Protein AF-0000000076550716 (afdb_homodimer)

Radius of gyration: 18.36 Å; Cα contacts (8 Å, |Δi|>4): 541; chains: 2; bounding box: 36×52×40 Å

Structure (mmCIF, N/CA/C/O backbone):
data_AF-0000000076550716-model_v1
#
loop_
_entity.id
_entity.type
_entity.pdbx_description
1 polymer 'YCII-related domain-containing protein'
#
loop_
_atom_site.group_PDB
_atom_site.id
_atom_site.type_symbol
_atom_site.label_atom_id
_atom_site.label_alt_id
_atom_site.label_comp_id
_atom_site.label_asym_id
_atom_site.label_entity_id
_atom_site.label_seq_id
_atom_site.pdbx_PDB_ins_code
_atom_site.Cartn_x
_atom_site.Cartn_y
_atom_site.Cartn_z
_atom_site.occupancy
_atom_site.B_iso_or_equiv
_atom_site.auth_seq_id
_atom_site.auth_comp_id
_atom_site.auth_asym_id
_atom_site.auth_atom_id
_atom_site.pdbx_PDB_model_num
ATOM 1 N N . MET A 1 1 ? 15.883 4.887 -6.504 1 94.5 1 MET A N 1
ATOM 2 C CA . MET A 1 1 ? 15.289 3.768 -5.773 1 94.5 1 MET A CA 1
ATOM 3 C C . MET A 1 1 ? 13.875 4.094 -5.328 1 94.5 1 MET A C 1
ATOM 5 O O . MET A 1 1 ? 1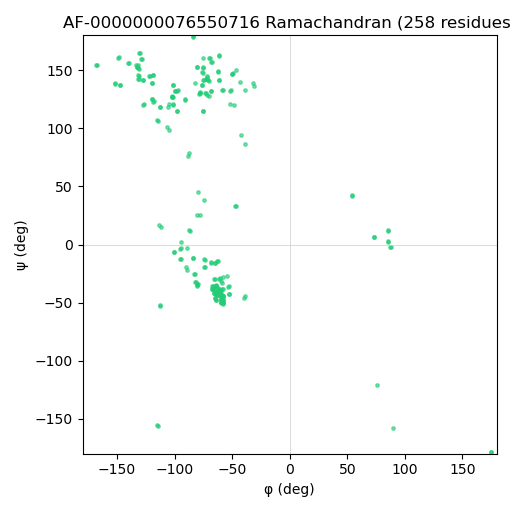3.602 5.207 -4.867 1 94.5 1 MET A O 1
ATOM 9 N N . LYS A 1 2 ? 13.016 3.152 -5.402 1 96.44 2 LYS A N 1
ATOM 10 C CA . LYS A 1 2 ? 11.617 3.391 -5.07 1 96.44 2 LYS A CA 1
ATOM 11 C C . LYS A 1 2 ? 11.297 2.92 -3.652 1 96.44 2 LYS A C 1
ATOM 13 O O . LYS A 1 2 ? 11.742 1.85 -3.234 1 96.44 2 LYS A O 1
ATOM 18 N N . TYR A 1 3 ? 10.641 3.814 -2.965 1 97.12 3 TYR A N 1
ATOM 19 C CA . TYR A 1 3 ? 10.172 3.504 -1.619 1 97.12 3 TYR A CA 1
ATOM 20 C C . TYR A 1 3 ? 8.68 3.795 -1.481 1 97.12 3 TYR A C 1
ATOM 22 O O . TYR A 1 3 ? 8.18 4.789 -2.018 1 97.12 3 TYR A O 1
ATOM 30 N N . ILE A 1 4 ? 8.078 2.908 -0.765 1 96.44 4 ILE A N 1
ATOM 31 C CA . ILE A 1 4 ? 6.703 3.197 -0.365 1 96.44 4 ILE A CA 1
ATOM 32 C C . ILE A 1 4 ? 6.676 3.656 1.091 1 96.44 4 ILE A C 1
ATOM 34 O O . ILE A 1 4 ? 7.301 3.039 1.954 1 96.44 4 ILE A O 1
ATOM 38 N N . LEU A 1 5 ? 6.059 4.816 1.342 1 97.19 5 LEU A N 1
ATOM 39 C CA . LEU A 1 5 ? 5.77 5.355 2.666 1 97.19 5 LEU A CA 1
ATOM 40 C C . LEU A 1 5 ? 4.309 5.121 3.041 1 97.19 5 LEU A C 1
ATOM 42 O O . LEU A 1 5 ? 3.402 5.617 2.369 1 97.19 5 LEU A O 1
ATOM 46 N N . MET A 1 6 ? 4.109 4.387 4.164 1 95.25 6 MET A N 1
ATOM 47 C CA . MET A 1 6 ? 2.764 3.928 4.488 1 95.25 6 MET A CA 1
ATOM 48 C C . MET A 1 6 ? 2.314 4.477 5.84 1 95.25 6 MET A C 1
ATOM 50 O O . MET A 1 6 ? 3.021 4.332 6.84 1 95.25 6 MET A O 1
ATOM 54 N N . MET A 1 7 ? 1.205 5.121 5.828 1 93.25 7 MET A N 1
ATOM 55 C CA . MET A 1 7 ? 0.614 5.621 7.066 1 93.25 7 MET A CA 1
ATOM 56 C C . MET A 1 7 ? -0.463 4.672 7.578 1 93.25 7 MET A C 1
ATOM 58 O O . MET A 1 7 ? -1.487 4.477 6.922 1 93.25 7 MET A O 1
ATOM 62 N N . HIS A 1 8 ? -0.192 4.109 8.703 1 89.69 8 HIS A N 1
ATOM 63 C CA . HIS A 1 8 ? -1.149 3.25 9.391 1 89.69 8 HIS A CA 1
ATOM 64 C C . HIS A 1 8 ? -1.835 3.99 10.531 1 89.69 8 HIS A C 1
ATOM 66 O O . HIS A 1 8 ? -1.189 4.742 11.266 1 89.69 8 HIS A O 1
ATOM 72 N N . ILE A 1 9 ? -3.037 3.809 10.625 1 83.38 9 ILE A N 1
ATOM 73 C CA . ILE A 1 9 ? -3.77 4.438 11.719 1 83.38 9 ILE A CA 1
ATOM 74 C C . ILE A 1 9 ? -4.484 3.367 12.539 1 83.38 9 ILE A C 1
ATOM 76 O O . ILE A 1 9 ? -4.906 2.342 12.008 1 83.38 9 ILE A O 1
ATOM 80 N N . PRO A 1 10 ? -4.527 3.66 13.812 1 78.81 10 PRO A N 1
ATOM 81 C CA . PRO A 1 10 ? -5.277 2.725 14.648 1 78.81 10 PRO A CA 1
ATOM 82 C C . PRO A 1 10 ? -6.754 2.643 14.266 1 78.81 10 PRO A C 1
ATOM 84 O O . PRO A 1 10 ? -7.324 3.621 13.781 1 78.81 10 PRO A O 1
ATOM 87 N N . LYS A 1 11 ? -7.305 1.448 14.492 1 72.94 11 LYS A N 1
ATOM 88 C CA . LYS A 1 11 ? -8.727 1.235 14.227 1 72.94 11 LYS A CA 1
ATOM 89 C C . LYS A 1 11 ? -9.578 2.289 14.922 1 72.94 11 LYS A C 1
ATOM 91 O O . LYS A 1 11 ? -10.57 2.764 14.367 1 72.94 11 LYS A O 1
ATOM 96 N N . ALA A 1 12 ? -9.203 2.572 16.172 1 66.31 12 ALA A N 1
ATOM 97 C CA . ALA A 1 12 ? -9.938 3.562 16.953 1 66.31 12 ALA A CA 1
ATOM 98 C C . ALA A 1 12 ? -9.844 4.945 16.328 1 66.31 12 ALA A C 1
ATOM 100 O O . ALA A 1 12 ? -10.672 5.816 16.594 1 66.31 12 ALA A O 1
ATOM 101 N N . GLY A 1 13 ? -8.93 5.133 15.391 1 63.09 13 GLY A N 1
ATOM 102 C CA . GLY A 1 13 ? -8.672 6.422 14.766 1 63.09 13 GLY A CA 1
ATOM 103 C C . GLY A 1 13 ? -9.516 6.676 13.539 1 63.09 13 GLY A C 1
ATOM 104 O O . GLY A 1 13 ? -9.656 7.82 13.102 1 63.09 13 GLY A O 1
ATOM 105 N N . TYR A 1 14 ? -10.039 5.742 12.883 1 62.28 14 TYR A N 1
ATOM 106 C CA . TYR A 1 14 ? -10.766 5.934 11.633 1 62.28 14 TYR A CA 1
ATOM 107 C C . TYR A 1 14 ? -11.938 6.891 11.828 1 62.28 14 TYR A C 1
ATOM 109 O O . TYR A 1 14 ? -12.219 7.723 10.961 1 62.28 14 TYR A O 1
ATOM 117 N N . GLY A 1 15 ? -12.406 6.91 12.961 1 63.09 15 GLY A N 1
ATOM 118 C CA . GLY A 1 15 ? -13.477 7.852 13.266 1 63.09 15 GLY A CA 1
ATOM 119 C C . GLY A 1 15 ? -12.969 9.195 13.75 1 63.09 15 GLY A C 1
ATOM 120 O O . GLY A 1 15 ? -13.711 10.172 13.781 1 63.09 15 GLY A O 1
ATOM 121 N N . ALA A 1 16 ? -11.711 9.258 13.859 1 65.19 16 ALA A N 1
ATOM 122 C CA . ALA A 1 16 ? -11.195 10.469 14.484 1 65.19 16 ALA A CA 1
ATOM 123 C C . ALA A 1 16 ? -11.125 11.625 13.492 1 65.19 16 ALA A C 1
ATOM 125 O O . ALA A 1 16 ? -11.383 12.773 13.844 1 65.19 16 ALA A O 1
ATOM 126 N N . PHE A 1 17 ? -10.875 11.234 12.242 1 73.44 17 PHE A N 1
ATOM 127 C CA . PHE A 1 17 ? -10.82 12.289 11.242 1 73.44 17 PHE A CA 1
ATOM 128 C C . PHE A 1 17 ? -12.18 12.969 11.086 1 73.44 17 PHE A C 1
ATOM 130 O O . PHE A 1 17 ? -12.25 14.156 10.781 1 73.44 17 PHE A O 1
ATOM 137 N N . GLY A 1 18 ? -13.109 12.188 11.336 1 72.44 18 GLY A N 1
ATOM 138 C CA . GLY A 1 18 ? -14.453 12.734 11.266 1 72.44 18 GLY A CA 1
ATOM 139 C C . GLY A 1 18 ? -14.758 13.734 12.359 1 72.44 18 GLY A C 1
ATOM 140 O O . GLY A 1 18 ? -15.68 14.539 12.234 1 72.44 18 GLY A O 1
ATOM 141 N N . ALA A 1 19 ? -13.945 13.758 13.375 1 82.94 19 ALA A N 1
ATOM 142 C CA . ALA A 1 19 ? -14.18 14.648 14.5 1 82.94 19 ALA A CA 1
ATOM 143 C C . ALA A 1 19 ? -13.398 15.953 14.344 1 82.94 19 ALA A C 1
ATOM 145 O O . ALA A 1 19 ? -13.562 16.875 15.141 1 82.94 19 ALA A O 1
ATOM 146 N N . TRP A 1 20 ? -12.641 16.062 13.367 1 87 20 TRP A N 1
ATOM 147 C CA . TRP A 1 20 ? -11.836 17.25 13.148 1 87 20 TRP A CA 1
ATOM 148 C C . TRP A 1 20 ? -12.695 18.406 12.625 1 87 20 TRP A C 1
ATOM 150 O O . TRP A 1 20 ? -13.719 18.172 11.969 1 87 20 TRP A O 1
ATOM 160 N N . SER A 1 21 ? -12.219 19.562 12.945 1 91.69 2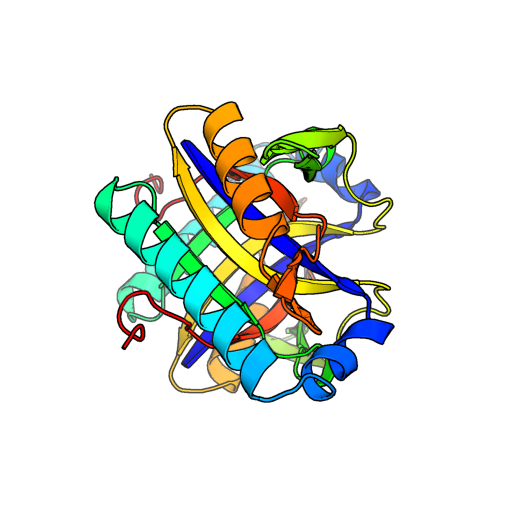1 SER A N 1
ATOM 161 C CA . SER A 1 21 ? -12.867 20.719 12.328 1 91.69 21 SER A CA 1
ATOM 162 C C . SER A 1 21 ? -12.609 20.766 10.828 1 91.69 21 SER A C 1
ATOM 164 O O . SER A 1 21 ? -11.625 20.203 10.344 1 91.69 21 SER A O 1
ATOM 166 N N . HIS A 1 22 ? -13.492 21.438 10.156 1 91.25 22 HIS A N 1
ATOM 167 C CA . HIS A 1 22 ? -13.305 21.609 8.727 1 91.25 22 HIS A CA 1
ATOM 168 C C . HIS A 1 22 ? -11.977 22.312 8.43 1 91.25 22 HIS A C 1
ATOM 170 O O . HIS A 1 22 ? -11.312 22 7.441 1 91.25 22 HIS A O 1
ATOM 176 N N . LYS A 1 23 ? -11.719 23.234 9.289 1 94.38 23 LYS A N 1
ATOM 177 C CA . LYS A 1 23 ? -10.469 23.969 9.125 1 94.38 23 LYS A CA 1
ATOM 178 C C . LYS A 1 23 ? -9.266 23.031 9.266 1 94.38 23 LYS A C 1
ATOM 180 O O . LYS A 1 23 ? -8.312 23.125 8.484 1 94.38 23 LYS A O 1
ATOM 185 N N . ASP A 1 24 ? -9.281 22.172 10.195 1 93.38 24 ASP A N 1
ATOM 186 C CA . ASP A 1 24 ? -8.172 21.25 10.438 1 93.38 24 ASP A CA 1
ATOM 187 C C . ASP A 1 24 ? -8.039 20.25 9.297 1 93.38 24 ASP A C 1
ATOM 189 O O . ASP A 1 24 ? -6.93 19.922 8.875 1 93.38 24 ASP A O 1
ATOM 193 N N . ILE A 1 25 ? -9.125 19.844 8.82 1 88.88 25 ILE A N 1
ATOM 194 C CA . ILE A 1 25 ? -9.141 18.922 7.691 1 88.88 25 ILE A CA 1
ATOM 195 C C . ILE A 1 25 ? -8.539 19.594 6.465 1 88.88 25 ILE A C 1
ATOM 197 O O . ILE A 1 25 ? -7.668 19.031 5.801 1 88.88 25 ILE A O 1
ATOM 201 N N . ALA A 1 26 ? -8.984 20.75 6.223 1 91.62 26 ALA A N 1
ATOM 202 C CA . ALA A 1 26 ? -8.477 21.516 5.078 1 91.62 26 ALA A CA 1
ATOM 203 C C . ALA A 1 26 ? -6.973 21.734 5.191 1 91.62 26 ALA A C 1
ATOM 205 O O . ALA A 1 26 ? -6.246 21.625 4.195 1 91.62 26 ALA A O 1
ATOM 206 N N . ALA A 1 27 ? -6.547 22.062 6.359 1 93.75 27 ALA A N 1
ATOM 207 C CA . ALA A 1 27 ? -5.125 22.312 6.582 1 93.75 27 ALA A CA 1
ATOM 208 C C . ALA A 1 27 ? -4.305 21.047 6.324 1 93.75 27 ALA A C 1
ATOM 210 O O . ALA A 1 27 ? -3.213 21.109 5.754 1 93.75 27 ALA A O 1
ATOM 211 N N . ASN A 1 28 ? -4.797 19.922 6.746 1 92.38 28 ASN A N 1
ATOM 212 C CA . ASN A 1 28 ? -4.109 18.656 6.527 1 92.38 28 ASN A CA 1
ATOM 213 C C . ASN A 1 28 ? -4.016 18.312 5.047 1 92.38 28 ASN A C 1
ATOM 215 O O . ASN A 1 28 ? -2.943 17.953 4.555 1 92.38 28 ASN A O 1
ATOM 219 N N . PHE A 1 29 ? -5.082 18.453 4.387 1 90.19 29 PHE A N 1
ATOM 220 C CA . PHE A 1 29 ? -5.105 18.156 2.961 1 90.19 29 PHE A CA 1
ATOM 221 C C . PHE A 1 29 ? -4.195 19.109 2.193 1 90.19 29 PHE A C 1
ATOM 223 O O . PHE A 1 29 ? -3.5 18.703 1.263 1 90.19 29 PHE A O 1
ATOM 230 N N . ALA A 1 30 ? -4.234 20.391 2.535 1 92.94 30 ALA A N 1
ATOM 231 C CA . ALA A 1 30 ? -3.35 21.375 1.899 1 92.94 30 ALA A CA 1
ATOM 232 C C . ALA A 1 30 ? -1.886 20.984 2.086 1 92.94 30 ALA A C 1
ATOM 234 O O . ALA A 1 30 ? -1.08 21.109 1.161 1 92.94 30 ALA A O 1
ATOM 235 N N . PHE A 1 31 ? -1.594 20.609 3.248 1 94.44 31 PHE A N 1
ATOM 236 C CA . PHE A 1 31 ? -0.231 20.188 3.543 1 94.44 31 PHE A CA 1
ATOM 237 C C . PHE A 1 31 ? 0.183 19.031 2.639 1 94.44 31 PHE A C 1
ATOM 239 O O . PHE A 1 31 ? 1.256 19.062 2.033 1 94.44 31 PHE A O 1
ATOM 246 N N . VAL A 1 32 ? -0.619 18.031 2.574 1 93.5 32 VAL A N 1
ATOM 247 C CA . VAL A 1 32 ? -0.321 16.844 1.776 1 93.5 32 VAL A CA 1
ATOM 248 C C . VAL A 1 32 ? -0.22 17.219 0.302 1 93.5 32 VAL A C 1
ATOM 250 O O . VAL A 1 32 ? 0.686 16.766 -0.403 1 93.5 32 VAL A O 1
ATOM 253 N N . LYS A 1 33 ? -1.09 18 -0.107 1 92.44 33 LYS A N 1
ATOM 254 C CA . LYS A 1 33 ? -1.049 18.484 -1.483 1 92.44 33 LYS A CA 1
ATOM 255 C C . LYS A 1 33 ? 0.26 19.203 -1.771 1 92.44 33 LYS A C 1
ATOM 257 O O . LYS A 1 33 ? 0.876 19 -2.818 1 92.44 33 LYS A O 1
ATOM 262 N N . ASP A 1 34 ? 0.611 20.047 -0.894 1 95.12 34 ASP A N 1
ATOM 263 C CA . ASP A 1 34 ? 1.848 20.812 -1.059 1 95.12 34 ASP A CA 1
ATOM 264 C C . ASP A 1 34 ? 3.062 19.875 -1.07 1 95.12 34 ASP A C 1
ATOM 266 O O . ASP A 1 34 ? 4.004 20.094 -1.838 1 95.12 34 ASP A O 1
ATOM 270 N N . LEU A 1 35 ? 3.045 18.922 -0.24 1 96.44 35 LEU A N 1
ATOM 271 C CA . LEU A 1 35 ? 4.121 17.938 -0.242 1 96.44 35 LEU A CA 1
ATOM 272 C C . LEU A 1 35 ? 4.207 17.234 -1.591 1 96.44 35 LEU A C 1
ATOM 274 O O . LEU A 1 35 ? 5.285 17.141 -2.184 1 96.44 35 LEU A O 1
ATOM 278 N N . ASN A 1 36 ? 3.113 16.766 -2.041 1 95.5 36 ASN A N 1
ATOM 279 C CA . ASN A 1 36 ? 3.092 16.078 -3.322 1 95.5 36 ASN A CA 1
ATOM 280 C C . ASN A 1 36 ? 3.553 16.984 -4.461 1 95.5 36 ASN A C 1
ATOM 282 O O . ASN A 1 36 ? 4.285 16.531 -5.352 1 95.5 36 ASN A O 1
ATOM 286 N N . ARG A 1 37 ? 3.102 18.188 -4.418 1 94.88 37 ARG A N 1
ATOM 287 C CA . ARG A 1 37 ? 3.521 19.156 -5.43 1 94.88 37 ARG A CA 1
ATOM 288 C C . ARG A 1 37 ? 5.035 19.344 -5.41 1 94.88 37 ARG A C 1
ATOM 290 O O . ARG A 1 37 ? 5.68 19.312 -6.461 1 94.88 37 ARG A O 1
ATOM 297 N N . THR A 1 38 ? 5.586 19.562 -4.281 1 97.25 38 THR A N 1
ATOM 298 C CA . THR A 1 38 ? 7.023 19.75 -4.121 1 97.25 38 THR A CA 1
ATOM 299 C C . THR A 1 38 ? 7.789 18.531 -4.641 1 97.25 38 THR A C 1
ATOM 301 O O . THR A 1 38 ? 8.789 18.672 -5.34 1 97.25 38 THR A O 1
ATOM 304 N N . LEU A 1 39 ? 7.32 17.344 -4.312 1 97.75 39 LEU A N 1
ATOM 305 C CA . LEU A 1 39 ? 7.965 16.125 -4.773 1 97.75 39 LEU A CA 1
ATOM 306 C C . LEU A 1 39 ? 7.836 15.977 -6.289 1 97.75 39 LEU A C 1
ATOM 308 O O . LEU A 1 39 ? 8.727 15.422 -6.941 1 97.75 39 LEU A O 1
ATOM 312 N N . GLY A 1 40 ? 6.707 16.406 -6.766 1 97.12 40 GLY A N 1
ATOM 313 C CA . GLY A 1 40 ? 6.566 16.469 -8.211 1 97.12 40 GLY A CA 1
ATOM 314 C C . GLY A 1 40 ? 7.594 17.375 -8.875 1 97.12 40 GLY A C 1
ATOM 315 O O . GLY A 1 40 ? 8.18 17 -9.898 1 97.12 40 GLY A O 1
ATOM 316 N N . GLU A 1 41 ? 7.801 18.484 -8.336 1 97.31 41 GLU A N 1
ATOM 317 C CA . GLU A 1 41 ? 8.75 19.453 -8.875 1 97.31 41 GLU A CA 1
ATOM 318 C C . GLU A 1 41 ? 10.172 18.906 -8.844 1 97.31 41 GLU A C 1
ATOM 320 O O . GLU A 1 41 ? 10.961 19.172 -9.758 1 97.31 41 GLU A O 1
ATOM 325 N N . SER A 1 42 ? 10.516 18.156 -7.855 1 97.69 42 SER A N 1
ATOM 326 C CA . SER A 1 42 ? 11.859 17.594 -7.746 1 97.69 42 SER A CA 1
ATOM 327 C C . SER A 1 42 ? 11.992 16.312 -8.555 1 97.69 42 SER A C 1
ATOM 329 O O . SER A 1 42 ? 13.094 15.773 -8.703 1 97.69 42 SER A O 1
ATOM 331 N N . GLY A 1 43 ? 10.859 15.773 -9.016 1 97.75 43 GLY A N 1
ATOM 332 C CA . GLY A 1 43 ? 10.867 14.531 -9.766 1 97.75 43 GLY A CA 1
ATOM 333 C C . GLY A 1 43 ? 10.852 13.297 -8.883 1 97.75 43 GLY A C 1
ATOM 334 O O . GLY A 1 43 ? 11.094 12.188 -9.352 1 97.75 43 GLY A O 1
ATOM 335 N N . GLU A 1 44 ? 10.578 13.477 -7.621 1 98.31 44 GLU A N 1
ATOM 336 C CA . GLU A 1 44 ? 10.656 12.383 -6.66 1 98.31 44 GLU A CA 1
ATOM 337 C C . GLU A 1 44 ? 9.289 11.742 -6.449 1 98.31 44 GLU A C 1
ATOM 339 O O . GLU A 1 44 ? 9.188 10.656 -5.863 1 98.31 44 GLU A O 1
ATOM 344 N N . PHE A 1 45 ? 8.211 12.398 -6.945 1 97.06 45 PHE A N 1
ATOM 345 C CA . PHE A 1 45 ? 6.855 11.883 -6.766 1 97.06 45 PHE A CA 1
ATOM 346 C C . PHE A 1 45 ? 6.566 10.758 -7.75 1 97.06 45 PHE A C 1
ATOM 348 O O . PHE A 1 45 ? 6.805 10.906 -8.953 1 97.06 45 PHE A O 1
ATOM 355 N N . VAL A 1 46 ? 6.074 9.633 -7.27 1 95 46 VAL A N 1
ATOM 356 C CA . VAL A 1 46 ? 5.676 8.531 -8.133 1 95 46 VAL A CA 1
ATOM 357 C C . VAL A 1 46 ? 4.16 8.352 -8.078 1 95 46 VAL A C 1
ATOM 359 O O . VAL A 1 46 ? 3.492 8.344 -9.117 1 95 46 VAL A O 1
ATOM 362 N N . ALA A 1 47 ? 3.605 8.227 -6.902 1 93.44 47 ALA A N 1
ATOM 363 C CA . ALA A 1 47 ? 2.17 8.039 -6.715 1 93.44 47 ALA A CA 1
ATOM 364 C C . ALA A 1 47 ? 1.776 8.227 -5.254 1 93.44 47 ALA A C 1
ATOM 366 O O . ALA A 1 47 ? 2.609 8.078 -4.355 1 93.44 47 ALA A O 1
ATOM 367 N N . ALA A 1 48 ? 0.561 8.586 -5.039 1 95.25 48 ALA A N 1
ATOM 368 C CA . ALA A 1 48 ? -0.009 8.672 -3.695 1 95.25 48 ALA A CA 1
ATOM 369 C C . ALA A 1 48 ? -1.516 8.43 -3.723 1 95.25 48 ALA A C 1
ATOM 371 O O . ALA A 1 48 ? -2.211 8.906 -4.625 1 95.25 48 ALA A O 1
ATOM 372 N N . ASP A 1 49 ? -1.958 7.684 -2.74 1 93.12 49 ASP A N 1
ATOM 373 C CA . ASP A 1 49 ? -3.395 7.445 -2.645 1 93.12 49 ASP A CA 1
ATOM 374 C C . ASP A 1 49 ? -3.834 7.305 -1.188 1 93.12 49 ASP A C 1
ATOM 376 O O . ASP A 1 49 ? -3.123 6.715 -0.375 1 93.12 49 ASP A O 1
ATOM 380 N N . GLY A 1 50 ? -4.977 7.953 -0.92 1 92.31 50 GLY A N 1
ATOM 381 C CA . GLY A 1 50 ? -5.723 7.527 0.253 1 92.31 50 GLY A CA 1
ATOM 382 C C . GLY A 1 50 ? -6.559 6.285 0.007 1 92.31 50 GLY A C 1
ATOM 383 O O . GLY A 1 50 ? -6.949 6.008 -1.129 1 92.31 50 GLY A O 1
ATOM 384 N N . LEU A 1 51 ? -6.789 5.539 1.128 1 90.94 51 LEU A N 1
ATOM 385 C CA . LEU A 1 51 ? -7.559 4.309 0.979 1 90.94 51 LEU A CA 1
ATOM 386 C C . LEU A 1 51 ? -8.844 4.363 1.801 1 90.94 51 LEU A C 1
ATOM 388 O O . LEU A 1 51 ? -8.867 4.953 2.883 1 90.94 51 LEU A O 1
ATOM 392 N N . THR A 1 52 ? -9.836 3.754 1.26 1 86.31 52 THR A N 1
ATOM 393 C CA . THR A 1 52 ? -11.117 3.701 1.958 1 86.31 52 THR A CA 1
ATOM 394 C C . THR A 1 52 ? -10.977 2.98 3.295 1 86.31 52 THR A C 1
ATOM 396 O O . THR A 1 52 ? -10 2.258 3.516 1 86.31 52 THR A O 1
ATOM 399 N N . LEU A 1 53 ? -11.914 3.209 4.039 1 79.88 53 LEU A N 1
ATOM 400 C CA . LEU A 1 53 ? -11.906 2.686 5.402 1 79.88 53 LEU A CA 1
ATOM 401 C C . LEU A 1 53 ? -12.062 1.17 5.402 1 79.88 53 LEU A C 1
ATOM 403 O O . LEU A 1 53 ? -12.562 0.593 4.434 1 79.88 53 LEU A O 1
ATOM 407 N N . PRO A 1 54 ? -11.68 0.556 6.508 1 77.19 54 PRO A N 1
ATOM 408 C CA . PRO A 1 54 ? -11.68 -0.907 6.586 1 77.19 54 PRO A CA 1
ATOM 409 C C . PRO A 1 54 ? -13.07 -1.51 6.398 1 77.19 54 PRO A C 1
ATOM 411 O O . PRO A 1 54 ? -13.195 -2.656 5.961 1 77.19 54 PRO A O 1
ATOM 414 N N . ASP A 1 55 ? -14.055 -0.743 6.793 1 79.12 55 ASP A N 1
ATOM 415 C CA . ASP A 1 55 ? -15.406 -1.292 6.652 1 79.12 55 ASP A CA 1
ATOM 416 C C . ASP A 1 55 ? -15.758 -1.506 5.184 1 79.12 55 ASP A C 1
ATOM 418 O O . ASP A 1 55 ? -16.688 -2.254 4.863 1 79.12 55 ASP A O 1
ATOM 422 N N . GLN A 1 56 ? -15.031 -0.92 4.324 1 82.94 56 GLN A N 1
ATOM 423 C CA . GLN A 1 56 ? -15.266 -1.086 2.893 1 82.94 56 GLN A CA 1
ATOM 424 C C . GLN A 1 56 ? -14.289 -2.09 2.287 1 82.94 56 GLN A C 1
ATOM 426 O O . GLN A 1 56 ? -14.391 -2.43 1.106 1 82.94 56 GLN A O 1
ATOM 431 N N . ALA A 1 57 ? -13.383 -2.525 3.033 1 86.31 57 ALA A N 1
ATOM 432 C CA . ALA A 1 57 ? -12.375 -3.467 2.551 1 86.31 57 ALA A CA 1
ATOM 433 C C . ALA A 1 57 ? -12.961 -4.875 2.426 1 86.31 57 ALA A C 1
ATOM 435 O O . ALA A 1 57 ? -13.828 -5.266 3.211 1 86.31 57 ALA A O 1
ATOM 436 N N . ARG A 1 58 ? -12.461 -5.625 1.477 1 91.25 58 ARG A N 1
ATOM 437 C CA . ARG A 1 58 ? -12.781 -7.039 1.343 1 91.25 58 ARG A CA 1
ATOM 438 C C . ARG A 1 58 ? -11.516 -7.871 1.158 1 91.25 58 ARG A C 1
ATOM 440 O O . ARG A 1 58 ? -10.547 -7.41 0.557 1 91.25 58 ARG A O 1
ATOM 447 N N . VAL A 1 59 ? -11.609 -9.023 1.714 1 93.06 59 VAL A N 1
ATOM 448 C CA . VAL A 1 59 ? -10.578 -10.023 1.449 1 93.06 59 VAL A CA 1
ATOM 449 C C . VAL A 1 59 ? -11.102 -11.047 0.439 1 93.06 59 VAL A C 1
ATOM 451 O O . VAL A 1 59 ? -12.148 -11.656 0.645 1 93.06 59 VAL A O 1
ATOM 454 N N . VAL A 1 60 ? -10.336 -11.258 -0.63 1 94.69 60 VAL A N 1
ATOM 455 C CA . VAL A 1 60 ? -10.781 -12.078 -1.751 1 94.69 60 VAL A CA 1
ATOM 456 C C . VAL A 1 60 ? -9.844 -13.266 -1.931 1 94.69 60 VAL A C 1
ATOM 458 O O . VAL A 1 60 ? -8.617 -13.117 -1.833 1 94.69 60 VAL A O 1
ATOM 461 N N . ARG A 1 61 ? -10.398 -14.398 -2.207 1 94.25 61 ARG A N 1
ATOM 462 C CA . ARG A 1 61 ? -9.664 -15.602 -2.594 1 94.25 61 ARG A CA 1
ATOM 463 C C . ARG A 1 61 ? -10.234 -16.203 -3.871 1 94.25 61 ARG A C 1
ATOM 465 O O . ARG A 1 61 ? -11.367 -15.898 -4.254 1 94.25 61 ARG A O 1
ATOM 472 N N . ALA A 1 62 ? -9.273 -17.016 -4.445 1 92.38 62 ALA A N 1
ATOM 473 C CA . ALA A 1 62 ? -9.773 -17.781 -5.574 1 92.38 62 ALA A CA 1
ATOM 474 C C . ALA A 1 62 ? -10.719 -18.891 -5.109 1 92.38 62 ALA A C 1
ATOM 476 O O . ALA A 1 62 ? -10.414 -19.625 -4.16 1 92.38 62 ALA A O 1
ATOM 477 N N . GLY A 1 63 ? -11.891 -18.906 -5.742 1 86.31 63 GLY A N 1
ATOM 478 C CA . GLY A 1 63 ? -12.789 -20.031 -5.516 1 86.31 63 GLY A CA 1
ATOM 479 C C . GLY A 1 63 ? -12.477 -21.219 -6.398 1 86.31 63 GLY A C 1
ATOM 480 O O . GLY A 1 63 ? -11.531 -21.188 -7.191 1 86.31 63 GLY A O 1
ATOM 481 N N . LYS A 1 64 ? -13.227 -22.312 -6.262 1 81.94 64 LYS A N 1
ATOM 482 C CA . LYS A 1 64 ? -13.016 -23.578 -6.961 1 81.94 64 LYS A CA 1
ATOM 483 C C . LYS A 1 64 ? -13.07 -23.375 -8.477 1 81.94 64 LYS A C 1
ATOM 485 O O . LYS A 1 64 ? -12.281 -23.984 -9.211 1 81.94 64 LYS A O 1
ATOM 490 N N . ASP A 1 65 ? -13.812 -22.516 -9 1 82.94 65 ASP A N 1
ATOM 491 C CA . ASP A 1 65 ? -13.938 -22.312 -10.438 1 82.94 65 ASP A CA 1
ATOM 492 C C . ASP A 1 65 ? -13.336 -20.969 -10.844 1 82.94 65 ASP A C 1
ATOM 494 O O . ASP A 1 65 ? -13.594 -20.469 -11.945 1 82.94 65 ASP A O 1
ATOM 498 N N . GLY A 1 66 ? -12.594 -20.453 -9.961 1 80.75 66 GLY A N 1
ATOM 499 C CA . GLY A 1 66 ? -12.008 -19.156 -10.25 1 80.75 66 GLY A CA 1
ATOM 500 C C . GLY A 1 66 ? -12.898 -18 -9.859 1 80.75 66 GLY A C 1
ATOM 501 O O . GLY A 1 66 ? -12.5 -16.828 -9.977 1 80.75 66 GLY A O 1
ATOM 502 N N . VAL A 1 67 ? -14.086 -18.359 -9.367 1 86.88 67 VAL A N 1
ATOM 503 C CA . VAL A 1 67 ? -15 -17.312 -8.922 1 86.88 67 VAL A CA 1
ATOM 504 C C . VAL A 1 67 ? -14.5 -16.703 -7.613 1 86.88 67 VAL A C 1
ATOM 506 O O . VAL A 1 67 ? -14.109 -17.422 -6.695 1 86.88 67 VAL A O 1
ATOM 509 N N . PRO A 1 68 ? -14.461 -15.391 -7.609 1 93.5 68 PRO A N 1
ATOM 510 C CA . PRO A 1 68 ? -13.992 -14.766 -6.371 1 93.5 68 PRO A CA 1
ATOM 511 C C . PRO A 1 68 ? -14.844 -15.148 -5.16 1 93.5 68 PRO A C 1
ATOM 513 O O . PRO A 1 68 ? -16.078 -15.195 -5.254 1 93.5 68 PRO A O 1
ATOM 516 N N . VAL A 1 69 ? -14.195 -15.5 -4.125 1 90.56 69 VAL A N 1
ATOM 517 C CA . VAL A 1 69 ? -14.812 -15.656 -2.812 1 90.56 69 VAL A CA 1
ATOM 518 C C . VAL A 1 69 ? -14.422 -14.492 -1.912 1 90.56 69 VAL A C 1
ATOM 520 O O . VAL A 1 69 ? -13.234 -14.258 -1.665 1 90.56 69 VAL A O 1
ATOM 523 N N . THR A 1 70 ? -15.453 -13.766 -1.506 1 89.25 70 THR A N 1
ATOM 524 C CA . THR A 1 70 ? -15.188 -12.609 -0.659 1 89.25 70 THR A CA 1
ATOM 525 C C . THR A 1 70 ? -15.57 -12.898 0.789 1 89.25 70 THR A C 1
ATOM 527 O O . THR A 1 70 ? -16.688 -13.336 1.064 1 89.25 70 THR A O 1
ATOM 530 N N . ASP A 1 71 ? -14.633 -13.242 1.651 1 75.25 71 ASP A N 1
ATOM 531 C CA . ASP A 1 71 ? -14.891 -13.594 3.047 1 75.25 71 ASP A CA 1
ATOM 532 C C . ASP A 1 71 ? -15.133 -12.344 3.889 1 75.25 71 ASP A C 1
ATOM 534 O O . ASP A 1 71 ? -15.539 -12.438 5.047 1 75.25 71 ASP A O 1
ATOM 538 N N . GLY A 1 72 ? -15.547 -11.352 3.324 1 62.75 72 GLY A N 1
ATOM 539 C CA . GLY A 1 72 ? -15.984 -10.148 4.016 1 62.75 72 GLY A CA 1
ATOM 540 C C . GLY A 1 72 ? -14.828 -9.312 4.539 1 62.75 72 GLY A C 1
ATOM 541 O O . GLY A 1 72 ? -13.75 -9.297 3.949 1 62.75 72 GLY A O 1
ATOM 542 N N . VAL A 1 73 ? -14.797 -9.062 6.152 1 58.22 73 VAL A N 1
ATOM 543 C CA . VAL A 1 73 ? -14.266 -7.883 6.836 1 58.22 73 VAL A CA 1
ATOM 544 C C . VAL A 1 73 ? -12.75 -8 6.977 1 58.22 73 VAL A C 1
ATOM 546 O O . VAL A 1 73 ? -12.211 -9.109 7.031 1 58.22 73 VAL A O 1
ATOM 549 N N . PHE A 1 74 ? -12.07 -6.867 6.758 1 60.38 74 PHE A N 1
ATOM 550 C CA . PHE A 1 74 ? -10.672 -6.523 7.008 1 60.38 74 PHE A CA 1
ATOM 551 C C . PHE A 1 74 ? -10.141 -7.281 8.219 1 60.38 74 PHE A C 1
ATOM 553 O O . PHE A 1 74 ? -10.891 -7.602 9.141 1 60.38 74 PHE A O 1
ATOM 560 N N . PRO A 1 75 ? -8.906 -7.801 8.031 1 56.94 75 PRO A N 1
ATOM 561 C CA . PRO A 1 75 ? -8.227 -8.445 9.164 1 56.94 75 PRO A CA 1
ATOM 562 C C . PRO A 1 75 ? -8.453 -7.711 10.484 1 56.94 75 PRO A C 1
ATOM 564 O O . PRO A 1 75 ? -8.711 -6.504 10.492 1 56.94 75 PRO A O 1
ATOM 567 N N . GLU A 1 76 ? -8.789 -8.422 11.523 1 62.88 76 GLU A N 1
ATOM 568 C CA . GLU A 1 76 ? -8.852 -7.965 12.914 1 62.88 76 GLU A CA 1
ATOM 569 C C . GLU A 1 76 ? -7.602 -7.184 13.297 1 62.88 76 GLU A C 1
ATOM 571 O O . GLU A 1 76 ? -7.281 -7.047 14.477 1 62.88 76 GLU A O 1
ATOM 576 N N . SER A 1 77 ? -7.059 -6.465 12.289 1 68.69 77 SER A N 1
ATOM 577 C CA . SER A 1 77 ? -5.84 -5.719 12.594 1 68.69 77 SER A CA 1
ATOM 578 C C . SER A 1 77 ? -6.137 -4.523 13.492 1 68.69 77 SER A C 1
ATOM 580 O O . SER A 1 77 ? -7.238 -3.975 13.461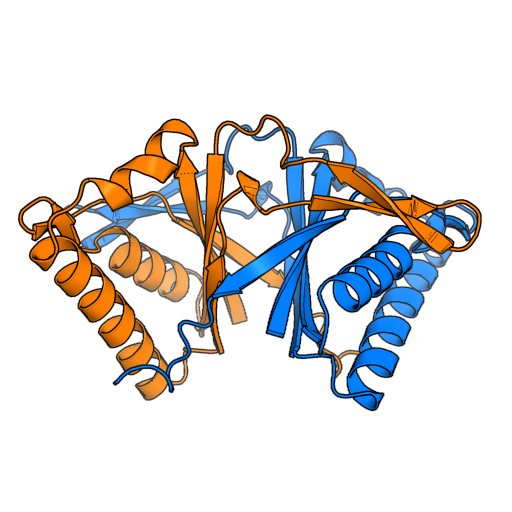 1 68.69 77 SER A O 1
ATOM 582 N N . LYS A 1 78 ? -5.176 -4.246 14.391 1 74.44 78 LYS A N 1
ATOM 583 C CA . LYS A 1 78 ? -5.281 -3.098 15.281 1 74.44 78 LYS A CA 1
ATOM 584 C C . LYS A 1 78 ? -5.027 -1.794 14.531 1 74.44 78 LYS A C 1
ATOM 586 O O . LYS A 1 78 ? -5.398 -0.717 15.008 1 74.44 78 LYS A O 1
ATOM 591 N N . GLU A 1 79 ? -4.391 -1.967 13.414 1 80.19 79 GLU A N 1
ATOM 592 C CA . GLU A 1 79 ? -4.102 -0.825 12.555 1 80.19 79 GLU A CA 1
ATOM 593 C C . GLU A 1 79 ? -4.488 -1.112 11.109 1 80.19 79 GLU A C 1
ATOM 595 O O . GLU A 1 79 ? -4.543 -2.271 10.695 1 80.19 79 GLU A O 1
ATOM 600 N N . PHE A 1 80 ? -4.77 0.033 10.414 1 82.75 80 PHE A N 1
ATOM 601 C CA . PHE A 1 80 ? -5.082 -0.101 9 1 82.75 80 PHE A CA 1
ATOM 602 C C . PHE A 1 80 ? -4.297 0.915 8.172 1 82.75 80 PHE A C 1
ATOM 604 O O . PHE A 1 80 ? -3.973 1.999 8.664 1 82.75 80 PHE A O 1
ATOM 611 N N . LEU A 1 81 ? -4.102 0.519 7.043 1 89.81 81 LEU A N 1
ATOM 612 C CA . LEU A 1 81 ? -3.41 1.411 6.121 1 89.81 81 LEU A CA 1
ATOM 613 C C . LEU A 1 81 ? -4.34 2.52 5.637 1 89.81 81 LEU A C 1
ATOM 615 O O . LEU A 1 81 ? -5.32 2.252 4.938 1 89.81 81 LEU A O 1
ATOM 619 N N . ALA A 1 82 ? -4.027 3.746 6 1 89.44 82 ALA A N 1
ATOM 620 C CA . ALA A 1 82 ? -4.844 4.895 5.602 1 89.44 82 ALA A CA 1
ATOM 621 C C . ALA A 1 82 ? -4.52 5.328 4.176 1 89.44 82 ALA A C 1
ATOM 623 O O . ALA A 1 82 ? -5.402 5.777 3.441 1 89.44 82 ALA A O 1
ATOM 624 N N . GLY A 1 83 ? -3.281 5.203 3.803 1 93 83 GLY A N 1
ATOM 625 C CA . GLY A 1 83 ? -2.766 5.594 2.5 1 93 83 GLY A CA 1
ATOM 626 C C . GLY A 1 83 ? -1.259 5.453 2.389 1 93 83 GLY A C 1
ATOM 627 O O . GLY A 1 83 ? -0.602 4.996 3.324 1 93 83 GLY A O 1
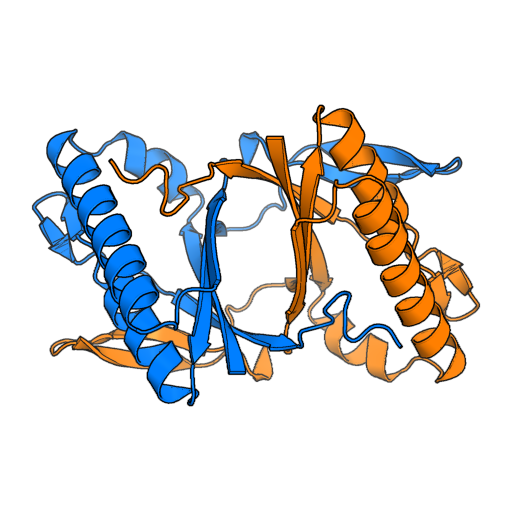ATOM 628 N N . TYR A 1 84 ? -0.797 5.836 1.225 1 95.5 84 TYR A N 1
ATOM 629 C CA . TYR A 1 84 ? 0.638 5.699 1 1 95.5 84 TYR A CA 1
ATOM 630 C C . TYR A 1 84 ? 1.147 6.785 0.06 1 95.5 84 TYR A C 1
ATOM 632 O O . TYR A 1 84 ? 0.359 7.453 -0.616 1 95.5 84 TYR A O 1
ATOM 640 N N . LEU A 1 85 ? 2.41 6.984 0.106 1 96.56 85 LEU A N 1
ATOM 641 C CA . LEU A 1 85 ? 3.191 7.797 -0.818 1 96.56 85 LEU A CA 1
ATOM 642 C C . LEU A 1 85 ? 4.363 7 -1.385 1 96.56 85 LEU A C 1
ATOM 644 O O . LEU A 1 85 ? 5.168 6.449 -0.629 1 96.56 85 LEU A O 1
ATOM 648 N N . MET A 1 86 ? 4.367 6.883 -2.682 1 96.88 86 MET A N 1
ATOM 649 C CA . MET A 1 86 ? 5.5 6.266 -3.367 1 96.88 86 MET A CA 1
ATOM 650 C C . MET A 1 86 ? 6.453 7.332 -3.902 1 96.88 86 MET A C 1
ATOM 652 O O . MET A 1 86 ? 6.023 8.289 -4.547 1 96.88 86 MET A O 1
ATOM 656 N N . VAL A 1 87 ? 7.727 7.102 -3.623 1 97.69 87 VAL A N 1
ATOM 657 C CA . VAL A 1 87 ? 8.719 8.07 -4.078 1 97.69 87 VAL A CA 1
ATOM 658 C C . VAL A 1 87 ? 9.867 7.344 -4.785 1 97.69 87 VAL A C 1
ATOM 660 O O . VAL A 1 87 ? 10.055 6.141 -4.598 1 97.69 87 VAL A O 1
ATOM 663 N N . ASP A 1 88 ? 10.492 7.977 -5.688 1 97.44 88 ASP A N 1
ATOM 664 C CA . ASP A 1 88 ? 11.734 7.562 -6.332 1 97.44 88 ASP A CA 1
ATOM 665 C C . ASP A 1 88 ? 12.875 8.523 -5.992 1 97.44 88 ASP A C 1
ATOM 667 O O . ASP A 1 88 ? 12.898 9.664 -6.465 1 97.44 88 ASP A O 1
ATOM 671 N N . VAL A 1 89 ? 13.812 8.07 -5.113 1 98.31 89 VAL A N 1
ATOM 672 C CA . VAL A 1 89 ? 14.812 8.961 -4.527 1 98.31 89 VAL A CA 1
ATOM 673 C C . VAL A 1 89 ? 16.203 8.344 -4.691 1 98.31 89 VAL A C 1
ATOM 675 O O . VAL A 1 89 ? 16.328 7.145 -4.926 1 98.31 89 VAL A O 1
ATOM 678 N N . ASP A 1 90 ? 17.141 9.109 -4.508 1 97.81 90 ASP A N 1
ATOM 679 C CA . ASP A 1 90 ? 18.516 8.68 -4.762 1 97.81 90 ASP A CA 1
ATOM 680 C C . ASP A 1 90 ? 19.078 7.91 -3.566 1 97.81 90 ASP A C 1
ATOM 682 O O . ASP A 1 90 ? 20.016 7.129 -3.713 1 97.81 90 ASP A O 1
ATOM 686 N N . THR A 1 91 ? 18.516 8.188 -2.332 1 97.06 91 THR A N 1
ATOM 687 C CA . THR A 1 91 ? 19.047 7.555 -1.132 1 97.06 91 THR A CA 1
ATOM 688 C C . THR A 1 91 ? 17.922 7.148 -0.185 1 97.06 91 THR A C 1
ATOM 690 O O . THR A 1 91 ? 16.828 7.727 -0.22 1 97.06 91 THR A O 1
ATOM 693 N N . THR A 1 92 ? 18.281 6.164 0.633 1 95.31 92 THR A N 1
ATOM 694 C CA . THR A 1 92 ? 17.359 5.75 1.678 1 95.31 92 THR A CA 1
ATOM 695 C C . THR A 1 92 ? 17.078 6.898 2.643 1 95.31 92 THR A C 1
ATOM 697 O O . THR A 1 92 ? 15.945 7.074 3.1 1 95.31 92 THR A O 1
ATOM 700 N N . GLU A 1 93 ? 18.078 7.699 2.959 1 95.69 93 GLU A N 1
ATOM 701 C CA . GLU A 1 93 ? 17.953 8.828 3.871 1 95.69 93 GLU A CA 1
ATOM 702 C C . GLU A 1 93 ? 16.938 9.844 3.354 1 95.69 93 GLU A C 1
ATOM 704 O O . GLU A 1 93 ? 16.172 10.422 4.133 1 95.69 93 GLU A O 1
ATOM 709 N N . ARG A 1 94 ? 16.938 10.055 2.059 1 97.81 94 ARG A N 1
ATOM 710 C CA . ARG A 1 94 ? 15.977 10.977 1.465 1 97.81 94 ARG A CA 1
ATOM 711 C C . ARG A 1 94 ? 14.555 10.469 1.641 1 97.81 94 ARG A C 1
ATOM 713 O O . ARG A 1 94 ? 13.633 11.25 1.894 1 97.81 94 ARG A O 1
ATOM 720 N N . ALA A 1 95 ? 14.328 9.172 1.577 1 97.75 95 ALA A N 1
ATOM 721 C CA . ALA A 1 95 ? 13.016 8.594 1.844 1 97.75 95 ALA A CA 1
ATOM 722 C C . ALA A 1 95 ? 12.578 8.859 3.283 1 97.75 95 ALA A C 1
ATOM 724 O O . ALA A 1 95 ? 11.422 9.188 3.539 1 97.75 95 ALA A O 1
ATOM 725 N N . TYR A 1 96 ? 13.531 8.703 4.148 1 96.62 96 TYR A N 1
ATOM 726 C CA . TYR A 1 96 ? 13.227 8.953 5.555 1 96.62 96 TYR A CA 1
ATOM 727 C C . TYR A 1 96 ? 12.898 10.414 5.793 1 96.62 96 TYR A C 1
ATOM 729 O O . TYR A 1 96 ? 12.031 10.742 6.613 1 96.62 96 TYR A O 1
ATOM 737 N N . GLU A 1 97 ? 13.602 11.273 5.145 1 97.38 97 GLU A N 1
ATOM 738 C CA . GLU A 1 97 ? 13.32 12.703 5.266 1 97.38 97 GLU A CA 1
ATOM 739 C C . GLU A 1 97 ? 11.891 13.016 4.824 1 97.38 97 GLU A C 1
ATOM 741 O O . GLU A 1 97 ? 11.172 13.75 5.508 1 97.38 97 GLU A O 1
ATOM 746 N N . ILE A 1 98 ? 11.508 12.5 3.715 1 98.12 98 ILE A N 1
ATOM 747 C CA . ILE A 1 98 ? 10.164 12.734 3.201 1 98.12 98 ILE A CA 1
ATOM 748 C C . ILE A 1 98 ? 9.133 12.148 4.164 1 98.12 98 ILE A C 1
ATOM 750 O O . ILE A 1 98 ? 8.109 12.773 4.445 1 98.12 98 ILE A O 1
ATOM 754 N N . ALA A 1 99 ? 9.453 10.984 4.699 1 97.62 99 ALA A N 1
ATOM 755 C CA . ALA A 1 99 ? 8.562 10.344 5.676 1 97.62 99 ALA A CA 1
ATOM 756 C C . ALA A 1 99 ? 8.398 11.219 6.914 1 97.62 99 ALA A C 1
ATOM 758 O O . ALA A 1 99 ? 7.285 11.359 7.434 1 97.62 99 ALA A O 1
ATOM 759 N N . ALA A 1 100 ? 9.469 11.781 7.348 1 96.88 100 ALA A N 1
ATOM 760 C CA . ALA A 1 100 ? 9.422 12.641 8.531 1 96.88 100 ALA A CA 1
ATOM 761 C C . ALA A 1 100 ? 8.594 13.891 8.273 1 96.88 100 ALA A C 1
ATOM 763 O O . ALA A 1 100 ? 7.844 14.336 9.141 1 96.88 100 ALA A O 1
ATOM 764 N N . ILE A 1 101 ? 8.766 14.469 7.105 1 97.31 101 ILE A N 1
ATOM 765 C CA . ILE A 1 101 ? 7.949 15.617 6.734 1 97.31 101 ILE A CA 1
ATOM 766 C C . ILE A 1 101 ? 6.473 15.242 6.777 1 97.31 101 ILE A C 1
ATOM 768 O O . ILE A 1 101 ? 5.668 15.93 7.41 1 97.31 101 ILE A O 1
ATOM 772 N N . TRP A 1 102 ? 6.094 14.141 6.168 1 96.94 102 TRP A N 1
ATOM 773 C CA . TRP A 1 102 ? 4.707 13.688 6.141 1 96.94 102 TRP A CA 1
ATOM 774 C C . TRP A 1 102 ? 4.207 13.375 7.547 1 96.94 102 TRP A C 1
ATOM 776 O O . TRP A 1 102 ? 3.072 13.703 7.895 1 96.94 102 TRP A O 1
ATOM 786 N N . SER A 1 103 ? 5 12.773 8.344 1 95.38 103 SER A N 1
ATOM 787 C CA . SER A 1 103 ? 4.691 12.453 9.734 1 95.38 103 SER A CA 1
ATOM 788 C C . SER A 1 103 ? 4.238 13.695 10.5 1 95.38 103 SER A C 1
ATOM 790 O O . SER A 1 103 ? 3.373 13.609 11.375 1 95.38 103 SER A O 1
ATOM 792 N N . GLY A 1 104 ? 4.832 14.797 10.164 1 94.44 104 GLY A N 1
ATOM 793 C CA . GLY A 1 104 ? 4.574 16.031 10.891 1 94.44 104 GLY A CA 1
ATOM 794 C C . GLY A 1 104 ? 3.385 16.812 10.344 1 94.44 104 GLY A C 1
ATOM 795 O O . GLY A 1 104 ? 3.213 17.984 10.648 1 94.44 104 GLY A O 1
ATOM 796 N N . ALA A 1 105 ? 2.588 16.203 9.477 1 94.31 105 ALA A N 1
ATOM 797 C CA . ALA A 1 105 ? 1.399 16.875 8.961 1 94.31 105 ALA A CA 1
ATOM 798 C C . ALA A 1 105 ? 0.559 17.453 10.102 1 94.31 105 ALA A C 1
ATOM 800 O O . ALA A 1 105 ? 0.505 16.875 11.195 1 94.31 105 ALA A O 1
ATOM 801 N N . PRO A 1 106 ? -0.085 18.578 9.812 1 94.31 106 PRO A N 1
ATOM 802 C CA . PRO A 1 106 ? -0.857 19.203 10.891 1 94.31 106 PRO A CA 1
ATOM 803 C C . PRO A 1 106 ? -2.133 18.422 11.227 1 94.31 106 PRO A C 1
ATOM 805 O O . PRO A 1 106 ? -2.781 17.891 10.328 1 94.31 106 PRO A O 1
ATOM 808 N N . GLY A 1 107 ? -2.434 18.391 12.531 1 92.44 107 GLY A N 1
ATOM 809 C CA . GLY A 1 107 ? -3.693 17.891 13.055 1 92.44 107 GLY A CA 1
ATOM 810 C C . GLY A 1 107 ? -4.527 18.969 13.734 1 92.44 107 GLY A C 1
ATOM 811 O O . GLY A 1 107 ? -4.453 20.141 13.367 1 92.44 107 GLY A O 1
ATOM 812 N N . PRO A 1 108 ? -5.363 18.469 14.617 1 92.06 108 PRO A N 1
ATOM 813 C CA . PRO A 1 108 ? -6.219 19.422 15.312 1 92.06 108 PRO A CA 1
ATOM 814 C C . PRO A 1 108 ? -5.43 20.578 15.93 1 92.06 108 PRO A C 1
ATOM 816 O O . PRO A 1 108 ? -4.391 20.359 16.562 1 92.06 108 PRO A O 1
ATOM 819 N N . GLY A 1 109 ? -5.934 21.828 15.68 1 94.56 109 GLY A N 1
ATOM 820 C CA . GLY A 1 109 ? -5.293 23.016 16.219 1 94.56 109 GLY A CA 1
ATOM 821 C C . GLY A 1 109 ? -3.99 23.359 15.531 1 94.56 109 GLY A C 1
ATOM 822 O O . GLY A 1 109 ? -3.271 24.25 15.969 1 94.56 109 GLY A O 1
ATOM 823 N N . GLY A 1 110 ? -3.727 22.625 14.492 1 93.31 110 GLY A N 1
ATOM 824 C CA . GLY A 1 110 ? -2.512 22.891 13.734 1 93.31 110 GLY A CA 1
ATOM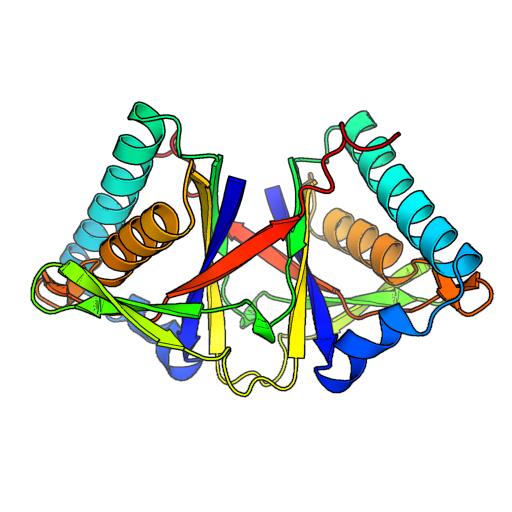 825 C C . GLY A 1 110 ? -1.291 22.203 14.305 1 93.31 110 GLY A C 1
ATOM 826 O O . GLY A 1 110 ? -0.176 22.391 13.82 1 93.31 110 GLY A O 1
ATOM 827 N N . LEU A 1 111 ? -1.493 21.438 15.328 1 92.75 111 LEU A N 1
ATOM 828 C CA . LEU A 1 111 ? -0.386 20.734 15.969 1 92.75 111 LEU A CA 1
ATOM 829 C C . LEU A 1 111 ? 0.068 19.547 15.125 1 92.75 111 LEU A C 1
ATOM 831 O O . LEU A 1 111 ? -0.759 18.844 14.539 1 92.75 111 LEU A O 1
ATOM 835 N N . PRO A 1 112 ? 1.372 19.328 15.086 1 93.12 112 PRO A N 1
ATOM 836 C CA . PRO A 1 112 ? 1.863 18.188 14.32 1 93.12 112 PRO A CA 1
ATOM 837 C C . PRO A 1 112 ? 1.344 16.844 14.852 1 93.12 112 PRO A C 1
ATOM 839 O O . PRO A 1 112 ? 1.262 16.656 16.062 1 93.12 112 PRO A O 1
ATOM 842 N N . LEU A 1 113 ? 1.035 15.945 13.922 1 90.06 113 LEU A N 1
ATOM 843 C CA . LEU A 1 113 ? 0.461 14.656 14.281 1 90.06 113 LEU A CA 1
ATOM 844 C C . LEU A 1 113 ? 1.546 13.688 14.742 1 90.06 113 LEU A C 1
ATOM 846 O O . LEU A 1 113 ? 1.288 12.805 15.562 1 90.06 113 LEU A O 1
ATOM 850 N N . ASN A 1 114 ? 2.748 13.805 14.141 1 91.88 114 ASN A N 1
ATOM 851 C CA . ASN A 1 114 ? 3.865 12.906 14.406 1 91.88 114 ASN A CA 1
ATOM 852 C C . ASN A 1 114 ? 3.467 11.445 14.211 1 91.88 114 ASN A C 1
ATOM 854 O O . ASN A 1 114 ? 3.768 10.602 15.055 1 91.88 114 ASN A O 1
ATOM 858 N N . MET A 1 115 ? 2.752 11.219 13.188 1 90.88 115 MET A N 1
ATOM 859 C CA . MET A 1 115 ? 2.295 9.859 12.898 1 90.88 115 MET A CA 1
ATOM 860 C C . MET A 1 115 ? 3.455 8.984 12.445 1 90.88 115 MET A C 1
ATOM 862 O O . MET A 1 115 ? 4.324 9.43 11.695 1 90.88 115 MET A O 1
ATOM 866 N N . PRO A 1 116 ? 3.426 7.691 12.914 1 92.12 116 PRO A N 1
ATOM 867 C CA . PRO A 1 116 ? 4.445 6.781 12.383 1 92.12 116 PRO A CA 1
ATOM 868 C C . PRO A 1 116 ? 4.234 6.457 10.906 1 92.12 116 PRO A C 1
ATOM 870 O O . PRO A 1 116 ? 3.117 6.137 10.492 1 92.12 116 PRO A O 1
ATOM 873 N N . ILE A 1 117 ? 5.324 6.582 10.18 1 94.75 117 ILE A N 1
ATOM 874 C CA . ILE A 1 117 ? 5.312 6.23 8.758 1 94.75 117 ILE A CA 1
ATOM 875 C C . ILE A 1 117 ? 6.195 5.008 8.523 1 94.75 117 ILE A C 1
ATOM 877 O O . ILE A 1 117 ? 7.395 5.035 8.812 1 94.75 117 ILE A O 1
ATOM 881 N N . GLU A 1 118 ? 5.59 3.934 8.047 1 93.38 118 GLU A N 1
ATOM 882 C CA . GLU A 1 118 ? 6.379 2.77 7.652 1 93.38 118 GLU A CA 1
ATOM 883 C C . GLU A 1 118 ? 7.031 2.984 6.289 1 93.38 118 GLU A C 1
ATOM 885 O O . GLU A 1 118 ? 6.359 3.367 5.328 1 93.38 118 GLU A O 1
ATOM 890 N N . VAL A 1 119 ? 8.336 2.717 6.215 1 95.44 119 VAL A N 1
ATOM 891 C CA . VAL A 1 119 ? 9.086 2.9 4.977 1 95.44 119 VAL A CA 1
ATOM 892 C C . VAL A 1 119 ? 9.656 1.561 4.516 1 95.44 119 VAL A C 1
ATOM 894 O O . VAL A 1 119 ? 10.383 0.898 5.258 1 95.44 119 VAL A O 1
ATOM 897 N N . ARG A 1 120 ? 9.305 1.2 3.289 1 94.31 120 ARG A N 1
ATOM 898 C CA . ARG A 1 120 ? 9.812 -0.012 2.654 1 94.31 120 ARG A CA 1
ATOM 899 C C . ARG A 1 120 ? 10.312 0.276 1.242 1 94.31 120 ARG A C 1
ATOM 901 O O . ARG A 1 120 ? 9.727 1.095 0.527 1 94.31 120 ARG A O 1
ATOM 908 N N . GLN A 1 121 ? 11.391 -0.434 0.964 1 94.25 121 GLN A N 1
ATOM 909 C CA . GLN A 1 121 ? 11.82 -0.344 -0.428 1 94.25 121 GLN A CA 1
ATOM 910 C C . GLN A 1 121 ? 10.93 -1.191 -1.334 1 94.25 121 GLN A C 1
ATOM 912 O O . GLN A 1 121 ? 10.547 -2.303 -0.968 1 94.25 121 GLN A O 1
ATOM 917 N N . ALA A 1 122 ? 10.57 -0.645 -2.469 1 94.81 122 ALA A N 1
ATOM 918 C CA . ALA A 1 122 ? 9.805 -1.375 -3.479 1 94.81 122 ALA A CA 1
ATOM 919 C C . ALA A 1 122 ? 10.734 -2.064 -4.477 1 94.81 122 ALA A C 1
ATOM 921 O O . ALA A 1 122 ? 11.727 -1.479 -4.918 1 94.81 122 ALA A O 1
ATOM 922 N N . MET A 1 123 ? 10.578 -3.324 -4.641 1 84.19 123 MET A N 1
ATOM 923 C CA . MET A 1 123 ? 11.305 -4.078 -5.656 1 84.19 123 MET A CA 1
ATOM 924 C C . MET A 1 123 ? 10.555 -4.07 -6.984 1 84.19 123 MET A C 1
ATOM 926 O O . MET A 1 123 ? 9.469 -4.648 -7.094 1 84.19 123 MET A O 1
ATOM 930 N N . THR A 1 124 ? 10.609 -2.975 -7.68 1 61.72 124 THR A N 1
ATOM 931 C CA . THR A 1 124 ? 9.82 -2.73 -8.875 1 61.72 124 THR A CA 1
ATOM 932 C C . THR A 1 124 ? 9.781 -3.971 -9.766 1 61.72 124 THR A C 1
ATOM 934 O O . THR A 1 124 ? 10.828 -4.508 -10.133 1 61.72 124 THR A O 1
ATOM 937 N N . VAL A 1 125 ? 8.82 -4.715 -9.602 1 55.66 125 VAL A N 1
ATOM 938 C CA . VAL A 1 125 ? 8.578 -5.691 -10.656 1 55.66 125 VAL A CA 1
ATOM 939 C C . VAL A 1 125 ? 7.859 -5.016 -11.828 1 55.66 125 VAL A C 1
ATOM 941 O O . VAL A 1 125 ? 6.727 -4.551 -11.68 1 55.66 125 VAL A O 1
ATOM 944 N N . GLY A 1 126 ? 8.242 -3.875 -12.281 1 50.22 126 GLY A N 1
ATOM 945 C CA . GLY A 1 126 ? 7.543 -3.152 -13.328 1 50.22 126 GLY A CA 1
ATOM 946 C C . GLY A 1 126 ? 7.219 -4.012 -14.539 1 50.22 126 GLY A C 1
ATOM 947 O O . GLY A 1 126 ? 7.777 -5.102 -14.695 1 50.22 126 GLY A O 1
ATOM 948 N N . ALA A 1 127 ? 6.039 -3.668 -15.188 1 47.91 127 ALA A N 1
ATOM 949 C CA . ALA A 1 127 ? 5.75 -4.262 -16.5 1 47.91 127 ALA A CA 1
ATOM 950 C C . ALA A 1 127 ? 7.012 -4.344 -17.344 1 47.91 127 ALA A C 1
ATOM 952 O O . ALA A 1 127 ? 7.203 -5.305 -18.094 1 47.91 127 ALA A O 1
ATOM 953 N N . SER A 1 128 ? 7.691 -3.268 -17.328 1 43.41 128 SER A N 1
ATOM 954 C CA . SER A 1 128 ? 8.859 -3.172 -18.203 1 43.41 128 SER A CA 1
ATOM 955 C C . SER A 1 128 ? 9.93 -4.184 -17.812 1 43.41 128 SER A C 1
ATOM 957 O O . SER A 1 128 ? 10.836 -4.473 -18.594 1 43.41 128 SER A O 1
ATOM 959 N N . ASP A 1 129 ? 9.977 -4.371 -16.578 1 43.75 129 ASP A N 1
ATOM 960 C CA . ASP A 1 129 ? 11.031 -5.32 -16.234 1 43.75 129 ASP A CA 1
ATOM 961 C C . ASP A 1 129 ? 10.625 -6.746 -16.594 1 43.75 129 ASP A C 1
ATOM 963 O O . ASP A 1 129 ? 11.305 -7.707 -16.219 1 43.75 129 ASP A O 1
ATOM 967 N N . LEU A 1 130 ? 9.445 -6.875 -16.875 1 37.66 130 LEU A N 1
ATOM 968 C CA . LEU A 1 130 ? 9.094 -8.133 -17.516 1 37.66 130 LEU A CA 1
ATOM 969 C C . LEU A 1 130 ? 10.008 -8.398 -18.719 1 37.66 130 LEU A C 1
ATOM 971 O O . LEU A 1 130 ? 10.375 -7.477 -19.438 1 37.66 130 LEU A O 1
ATOM 975 N N . PRO A 1 131 ? 10.633 -9.508 -18.547 1 36.62 131 PRO A N 1
ATOM 976 C CA . PRO A 1 131 ? 11.484 -9.789 -19.703 1 36.62 131 PRO A CA 1
ATOM 977 C C . PRO A 1 131 ? 10.734 -9.672 -21.031 1 36.62 131 PRO A C 1
ATOM 979 O O . PRO A 1 131 ? 9.508 -9.828 -21.062 1 36.62 131 PRO A O 1
ATOM 982 N N . MET B 1 1 ? -12.508 3.322 -11.75 1 94.44 1 MET B N 1
ATOM 983 C CA . MET B 1 1 ? -12.258 3.393 -10.312 1 94.44 1 MET B CA 1
ATOM 984 C C . MET B 1 1 ? -10.961 2.674 -9.953 1 94.44 1 MET B C 1
ATOM 986 O O . MET B 1 1 ? -10.68 1.595 -10.477 1 94.44 1 MET B O 1
ATOM 990 N N . LYS B 1 2 ? -10.242 3.207 -9.047 1 96.31 2 LYS B N 1
ATOM 991 C CA . LYS B 1 2 ? -8.945 2.635 -8.68 1 96.31 2 LYS B CA 1
ATOM 992 C C . LYS B 1 2 ? -9.055 1.796 -7.414 1 96.31 2 LYS B C 1
ATOM 994 O O . LYS B 1 2 ? -9.719 2.191 -6.457 1 96.31 2 LYS B O 1
ATOM 999 N N . TYR B 1 3 ? -8.484 0.629 -7.523 1 97 3 TYR B N 1
ATOM 1000 C CA . TYR B 1 3 ? -8.406 -0.274 -6.383 1 97 3 TYR B CA 1
ATOM 1001 C C . TYR B 1 3 ? -6.973 -0.744 -6.156 1 97 3 TYR B C 1
ATOM 1003 O O . TYR B 1 3 ? -6.238 -1.009 -7.109 1 97 3 TYR B O 1
ATOM 1011 N N . ILE B 1 4 ? -6.676 -0.824 -4.91 1 96.38 4 ILE B N 1
ATOM 1012 C CA . ILE B 1 4 ? -5.422 -1.479 -4.559 1 96.38 4 ILE B CA 1
ATOM 1013 C C . ILE B 1 4 ? -5.699 -2.893 -4.055 1 96.38 4 ILE B C 1
ATOM 1015 O O . ILE B 1 4 ? -6.594 -3.098 -3.229 1 96.38 4 ILE B O 1
ATOM 1019 N N . LEU B 1 5 ? -5.02 -3.885 -4.645 1 97.12 5 LEU B N 1
ATOM 1020 C CA . LEU B 1 5 ? -5.008 -5.281 -4.219 1 97.12 5 LEU B CA 1
ATOM 102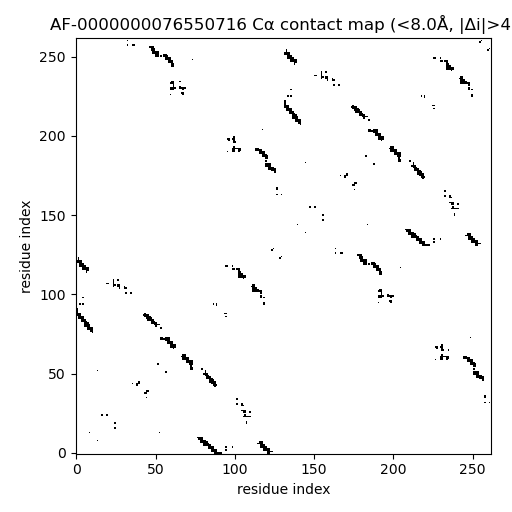1 C C . LEU B 1 5 ? -3.729 -5.598 -3.449 1 97.12 5 LEU B C 1
ATOM 1023 O O . LEU B 1 5 ? -2.627 -5.492 -3.996 1 97.12 5 LEU B O 1
ATOM 1027 N N . MET B 1 6 ? -3.914 -6.027 -2.176 1 95.25 6 MET B N 1
ATOM 1028 C CA . MET B 1 6 ? -2.76 -6.156 -1.293 1 95.25 6 MET B CA 1
ATOM 1029 C C . MET B 1 6 ? -2.6 -7.594 -0.814 1 95.25 6 MET B C 1
ATOM 1031 O O . MET B 1 6 ? -3.543 -8.188 -0.291 1 95.25 6 MET B O 1
ATOM 1035 N N . MET B 1 7 ? -1.445 -8.125 -1.041 1 93.19 7 MET B N 1
ATOM 1036 C CA . MET B 1 7 ? -1.126 -9.461 -0.557 1 93.19 7 MET B CA 1
ATOM 1037 C C . MET B 1 7 ? -0.334 -9.398 0.745 1 93.19 7 MET B C 1
ATOM 1039 O O . MET B 1 7 ? 0.791 -8.898 0.767 1 93.19 7 MET B O 1
ATOM 1043 N N . HIS B 1 8 ? -0.94 -9.883 1.769 1 89.69 8 HIS B N 1
ATOM 1044 C CA . HIS B 1 8 ? -0.293 -9.992 3.07 1 89.69 8 HIS B CA 1
ATOM 1045 C C . HIS B 1 8 ? 0.168 -11.422 3.336 1 89.69 8 HIS B C 1
ATOM 1047 O O . HIS B 1 8 ? -0.544 -12.383 3.02 1 89.69 8 HIS B O 1
ATOM 1053 N N . ILE B 1 9 ? 1.281 -11.539 3.828 1 83.38 9 ILE B N 1
ATOM 1054 C CA . ILE B 1 9 ? 1.784 -12.867 4.168 1 83.38 9 ILE B CA 1
ATOM 1055 C C . ILE B 1 9 ? 2.119 -12.93 5.656 1 83.38 9 ILE B C 1
ATOM 1057 O O . ILE B 1 9 ? 2.531 -11.922 6.246 1 83.38 9 ILE B O 1
ATOM 1061 N N . PRO B 1 10 ? 1.876 -14.094 6.176 1 78.69 10 PRO B N 1
ATOM 1062 C CA . PRO B 1 10 ? 2.254 -14.25 7.582 1 78.69 10 PRO B CA 1
ATOM 1063 C C . PRO B 1 10 ? 3.754 -14.086 7.812 1 78.69 10 PRO B C 1
ATOM 1065 O O . PRO B 1 10 ? 4.555 -14.406 6.934 1 78.69 10 PRO B O 1
ATOM 1068 N N . LYS B 1 11 ? 4.066 -13.562 9 1 72.56 11 LYS B N 1
ATOM 1069 C CA . LYS B 1 11 ? 5.465 -13.398 9.383 1 72.56 11 LYS B CA 1
ATOM 1070 C C . LYS B 1 11 ? 6.227 -14.711 9.234 1 72.56 11 LYS B C 1
ATOM 1072 O O . LYS B 1 11 ? 7.387 -14.719 8.812 1 72.56 11 LYS B O 1
ATOM 1077 N N . ALA B 1 12 ? 5.562 -15.797 9.664 1 65.81 12 ALA B N 1
ATOM 1078 C CA . ALA B 1 12 ? 6.18 -17.125 9.578 1 65.81 12 ALA B CA 1
ATOM 1079 C C . ALA B 1 12 ? 6.457 -17.5 8.133 1 65.81 12 ALA B C 1
ATOM 1081 O O . ALA B 1 12 ? 7.285 -18.375 7.863 1 65.81 12 ALA B O 1
ATOM 1082 N N . GLY B 1 13 ? 5.871 -16.781 7.184 1 62.31 13 GLY B N 1
ATOM 1083 C CA . GLY B 1 13 ? 5.977 -17.094 5.77 1 62.31 13 GLY B CA 1
ATOM 1084 C C . GLY B 1 13 ? 7.145 -16.422 5.09 1 62.31 13 GLY B C 1
ATOM 1085 O O . GLY B 1 13 ? 7.527 -16.781 3.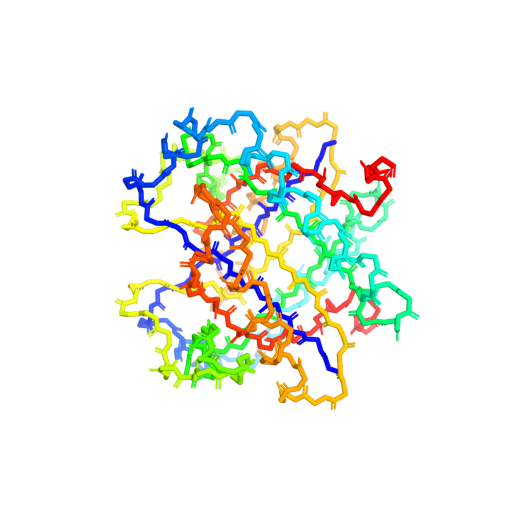977 1 62.31 13 GLY B O 1
ATOM 1086 N N . TYR B 1 14 ? 7.742 -15.391 5.566 1 61.66 14 TYR B N 1
ATOM 1087 C CA . TYR B 1 14 ? 8.797 -14.625 4.914 1 61.66 14 TYR B CA 1
ATOM 1088 C C . TYR B 1 14 ? 9.953 -15.531 4.496 1 61.66 14 TYR B C 1
ATOM 1090 O O . TYR B 1 14 ? 10.508 -15.367 3.408 1 61.66 14 TYR B O 1
ATOM 1098 N N . GLY B 1 15 ? 10.07 -16.562 5.203 1 62.41 15 GLY B N 1
ATOM 1099 C CA . GLY B 1 15 ? 11.117 -17.516 4.855 1 62.41 15 GLY B CA 1
ATOM 1100 C C . GLY B 1 15 ? 10.633 -18.641 3.969 1 62.41 15 GLY B C 1
ATOM 1101 O O . GLY B 1 15 ? 11.438 -19.391 3.4 1 62.41 15 GLY B O 1
ATOM 1102 N N . ALA B 1 16 ? 9.414 -18.531 3.641 1 65.12 16 ALA B N 1
ATOM 1103 C CA . ALA B 1 16 ? 8.883 -19.688 2.932 1 65.12 16 ALA B CA 1
ATOM 1104 C C . ALA B 1 16 ? 9.227 -19.641 1.445 1 65.12 16 ALA B C 1
ATOM 1106 O O . ALA B 1 16 ? 9.523 -20.656 0.828 1 65.12 16 ALA B O 1
ATOM 1107 N N . PHE B 1 17 ? 9.281 -18.375 0.953 1 73.44 17 PHE B N 1
ATOM 1108 C CA . PHE B 1 17 ? 9.617 -18.266 -0.46 1 73.44 17 PHE B CA 1
ATOM 1109 C C . PHE B 1 17 ? 11.039 -18.75 -0.718 1 73.44 17 PHE B C 1
ATOM 1111 O O . PHE B 1 17 ? 11.336 -19.266 -1.793 1 73.44 17 PHE B O 1
ATOM 1118 N N . GLY B 1 18 ? 11.773 -18.562 0.274 1 72.38 18 GLY B N 1
ATOM 1119 C CA . GLY B 1 18 ? 13.148 -19.016 0.157 1 72.38 18 GLY B CA 1
ATOM 1120 C C . GLY B 1 18 ? 13.273 -20.516 0.101 1 72.38 18 GLY B C 1
ATOM 1121 O O . GLY B 1 18 ? 14.289 -21.047 -0.362 1 72.38 18 GLY B O 1
ATOM 1122 N N . ALA B 1 19 ? 12.242 -21.219 0.482 1 82.94 19 ALA B N 1
ATOM 1123 C CA . ALA B 1 19 ? 12.289 -22.672 0.513 1 82.94 19 ALA B CA 1
ATOM 1124 C C . ALA B 1 19 ? 11.734 -23.266 -0.778 1 82.94 19 ALA B C 1
ATOM 1126 O O . ALA B 1 19 ? 11.789 -24.484 -0.986 1 82.94 19 ALA B O 1
ATOM 1127 N N . TRP B 1 20 ? 11.273 -22.484 -1.625 1 87 20 TRP B N 1
ATOM 1128 C CA . TRP B 1 20 ? 10.703 -22.953 -2.877 1 87 20 TRP B CA 1
ATOM 1129 C C . TRP B 1 20 ? 11.797 -23.375 -3.854 1 87 20 TRP B C 1
ATOM 1131 O O . TRP B 1 20 ? 12.914 -22.859 -3.803 1 87 20 TRP B O 1
ATOM 1141 N N . SER B 1 21 ? 11.406 -24.281 -4.691 1 91.75 21 SER B N 1
ATOM 1142 C CA . SER B 1 21 ? 12.32 -24.609 -5.781 1 91.75 21 SER B CA 1
ATOM 1143 C C . SER B 1 21 ? 12.461 -23.453 -6.758 1 91.75 21 SER B C 1
ATOM 1145 O O . SER B 1 21 ? 11.562 -22.609 -6.859 1 91.75 21 SER B O 1
ATOM 1147 N N . HIS B 1 22 ? 13.547 -23.469 -7.445 1 91.25 22 HIS B N 1
ATOM 1148 C CA . HIS B 1 22 ? 13.742 -22.453 -8.469 1 91.25 22 HIS B CA 1
ATOM 1149 C C . HIS B 1 22 ? 12.633 -22.484 -9.508 1 91.25 22 HIS B C 1
ATOM 1151 O O . HIS B 1 22 ? 12.195 -21.453 -10.008 1 91.25 22 HIS B O 1
ATOM 1157 N N . LYS B 1 23 ? 12.273 -23.703 -9.773 1 94.38 23 LYS B N 1
ATOM 1158 C CA . LYS B 1 23 ? 11.203 -23.891 -10.742 1 94.38 23 LYS B CA 1
ATOM 1159 C C . LYS B 1 23 ? 9.898 -23.266 -10.242 1 94.38 23 LYS B C 1
ATOM 1161 O O . LYS B 1 23 ? 9.195 -22.594 -11 1 94.38 23 LYS B O 1
ATOM 1166 N N . ASP B 1 24 ? 9.578 -23.453 -9.039 1 93.38 24 ASP B N 1
ATOM 1167 C CA . ASP B 1 24 ? 8.344 -22.922 -8.461 1 93.38 24 ASP B CA 1
ATOM 1168 C C . ASP B 1 24 ? 8.383 -21.391 -8.391 1 93.38 24 ASP B C 1
ATOM 1170 O O . ASP B 1 24 ? 7.383 -20.719 -8.664 1 93.38 24 ASP B O 1
ATOM 1174 N N . ILE B 1 25 ? 9.492 -20.906 -8.086 1 88.88 25 ILE B N 1
ATOM 1175 C CA . ILE B 1 25 ? 9.68 -19.469 -8.031 1 88.88 25 ILE B CA 1
ATOM 1176 C C . ILE B 1 25 ? 9.492 -18.859 -9.422 1 88.88 25 ILE B C 1
ATOM 1178 O O . ILE B 1 25 ? 8.758 -17.891 -9.586 1 88.88 25 ILE B O 1
ATOM 1182 N N . ALA B 1 26 ? 10.117 -19.453 -10.352 1 91.69 26 ALA B N 1
ATOM 1183 C CA . ALA B 1 26 ? 10.008 -18.984 -11.727 1 91.69 26 ALA B CA 1
ATOM 1184 C C . ALA B 1 26 ? 8.562 -19.016 -12.211 1 91.69 26 ALA B C 1
ATOM 1186 O O . ALA B 1 26 ? 8.102 -18.094 -12.891 1 91.69 26 ALA B O 1
ATOM 1187 N N . ALA B 1 27 ? 7.906 -20.062 -11.883 1 93.75 27 ALA B N 1
ATOM 1188 C CA . ALA B 1 27 ? 6.516 -20.219 -12.289 1 93.75 27 ALA B CA 1
ATOM 1189 C C . ALA B 1 27 ? 5.641 -19.125 -11.672 1 93.75 27 ALA B C 1
ATOM 1191 O O . ALA B 1 27 ? 4.746 -18.594 -12.328 1 93.75 27 ALA B O 1
ATOM 1192 N N . ASN B 1 28 ? 5.879 -18.812 -10.445 1 92.44 28 ASN B N 1
ATOM 1193 C CA . ASN B 1 28 ? 5.121 -17.781 -9.766 1 92.44 28 ASN B CA 1
ATOM 1194 C C . ASN B 1 28 ? 5.359 -16.406 -10.391 1 92.44 28 ASN B C 1
ATOM 1196 O O . ASN B 1 28 ? 4.414 -15.672 -10.664 1 92.44 28 ASN B O 1
ATOM 1200 N N . PHE B 1 29 ? 6.559 -16.109 -10.625 1 90.25 29 PHE B N 1
ATOM 1201 C CA . PHE B 1 29 ? 6.902 -14.828 -11.219 1 90.25 29 PHE B CA 1
ATOM 1202 C C . PHE B 1 29 ? 6.336 -14.719 -12.633 1 90.25 29 PHE B C 1
ATOM 1204 O O . PHE B 1 29 ? 5.852 -13.656 -13.031 1 90.25 29 PHE B O 1
ATOM 1211 N N . ALA B 1 30 ? 6.445 -15.789 -13.406 1 93 30 ALA B N 1
ATOM 1212 C CA . ALA B 1 30 ? 5.871 -15.797 -14.75 1 93 30 ALA B CA 1
ATOM 1213 C C . ALA B 1 30 ? 4.371 -15.523 -14.711 1 93 30 ALA B C 1
ATOM 1215 O O . ALA B 1 30 ? 3.846 -14.789 -15.555 1 93 30 ALA B O 1
ATOM 1216 N N . PHE B 1 31 ? 3.76 -16.141 -13.82 1 94.5 31 PHE B N 1
ATOM 1217 C CA . PHE B 1 31 ? 2.324 -15.938 -13.656 1 94.5 31 PHE B CA 1
ATOM 1218 C C . PHE B 1 31 ? 2.014 -14.469 -13.391 1 94.5 31 PHE B C 1
ATOM 1220 O O . PHE B 1 31 ? 1.137 -13.891 -14.039 1 94.5 31 PHE B O 1
ATOM 1227 N N . VAL B 1 32 ? 2.672 -13.891 -12.461 1 93.5 32 VAL B N 1
ATOM 1228 C CA . VAL B 1 32 ? 2.441 -12.492 -12.086 1 93.5 32 VAL B CA 1
ATOM 1229 C C . VAL B 1 32 ? 2.76 -11.586 -13.273 1 93.5 32 VAL B C 1
ATOM 1231 O O . VAL B 1 32 ? 2.012 -10.648 -13.555 1 93.5 32 VAL B O 1
ATOM 1234 N N . LYS B 1 33 ? 3.793 -11.859 -13.883 1 92.38 33 LYS B N 1
ATOM 1235 C CA . LYS B 1 33 ? 4.156 -11.094 -15.07 1 92.38 33 LYS B CA 1
ATOM 1236 C C . LYS B 1 33 ? 3.059 -11.164 -16.125 1 92.38 33 LYS B C 1
ATOM 1238 O O . LYS B 1 33 ? 2.703 -10.156 -16.734 1 92.38 33 LYS B O 1
ATOM 1243 N N . ASP B 1 34 ? 2.609 -12.336 -16.359 1 95.06 34 ASP B N 1
ATOM 1244 C CA . ASP B 1 34 ? 1.552 -12.523 -17.344 1 95.06 34 ASP B CA 1
ATOM 1245 C C . ASP B 1 34 ? 0.279 -11.789 -16.938 1 95.06 34 ASP B C 1
ATOM 1247 O O . ASP B 1 34 ? -0.409 -11.211 -17.797 1 95.06 34 ASP B O 1
ATOM 1251 N N . LEU B 1 35 ? -0.037 -11.82 -15.719 1 96.5 35 LEU B N 1
ATOM 1252 C CA . LEU B 1 35 ? -1.188 -11.078 -15.219 1 96.5 35 LEU B CA 1
ATOM 1253 C C . LEU B 1 35 ? -1.021 -9.586 -15.484 1 96.5 35 LEU B C 1
ATOM 1255 O O . LEU B 1 35 ? -1.919 -8.938 -16.031 1 96.5 35 LEU B O 1
ATOM 1259 N N . ASN B 1 36 ? 0.09 -9.086 -15.125 1 95.5 36 ASN B N 1
ATOM 1260 C CA . ASN B 1 36 ? 0.345 -7.664 -15.328 1 95.5 36 ASN B CA 1
ATOM 1261 C C . ASN B 1 36 ? 0.298 -7.293 -16.812 1 95.5 36 ASN B C 1
ATOM 1263 O O . ASN B 1 36 ? -0.235 -6.242 -17.172 1 95.5 36 ASN B O 1
ATOM 1267 N N . ARG B 1 37 ? 0.875 -8.148 -17.609 1 94.69 37 ARG B N 1
ATOM 1268 C CA . ARG B 1 37 ? 0.841 -7.918 -19.047 1 94.69 37 ARG B CA 1
ATOM 1269 C C . ARG B 1 37 ? -0.594 -7.863 -19.562 1 94.69 37 ARG B C 1
ATOM 1271 O O . ARG B 1 37 ? -0.958 -6.953 -20.312 1 94.69 37 ARG B O 1
ATOM 1278 N N . THR B 1 38 ? -1.385 -8.797 -19.188 1 97.12 38 THR B N 1
ATOM 1279 C CA . THR B 1 38 ? -2.783 -8.867 -19.609 1 97.12 38 THR B CA 1
ATOM 1280 C C . THR B 1 38 ? -3.537 -7.613 -19.156 1 97.12 38 THR B C 1
ATOM 1282 O O . THR B 1 38 ? -4.312 -7.043 -19.938 1 97.12 38 THR B O 1
ATOM 1285 N N . LEU B 1 39 ? -3.312 -7.172 -17.938 1 97.75 39 LEU B N 1
ATOM 1286 C CA . LEU B 1 39 ? -3.963 -5.973 -17.438 1 97.75 39 LEU B CA 1
ATOM 1287 C C . LEU B 1 39 ? -3.48 -4.73 -18.172 1 97.75 39 LEU B C 1
ATOM 1289 O O . LEU B 1 39 ? -4.238 -3.773 -18.344 1 97.75 39 LEU B O 1
ATOM 1293 N N . GLY B 1 40 ? -2.223 -4.773 -18.5 1 96.94 40 GLY B N 1
ATOM 1294 C CA . GLY B 1 40 ? -1.72 -3.711 -19.359 1 96.94 40 GLY B CA 1
ATOM 1295 C C . GLY B 1 40 ? -2.432 -3.635 -20.703 1 96.94 40 GLY B C 1
ATOM 1296 O O . GLY B 1 40 ? -2.781 -2.545 -21.156 1 96.94 40 GLY B O 1
ATOM 1297 N N . GLU B 1 41 ? -2.639 -4.719 -21.297 1 97.19 41 GLU B N 1
ATOM 1298 C CA . GLU B 1 41 ? -3.297 -4.797 -22.594 1 97.19 41 GLU B CA 1
ATOM 1299 C C . GLU B 1 41 ? -4.738 -4.309 -22.516 1 97.19 41 GLU B C 1
ATOM 1301 O O . GLU B 1 41 ? -5.234 -3.668 -23.438 1 97.19 41 GLU B O 1
ATOM 1306 N N . SER B 1 42 ? -5.41 -4.562 -21.422 1 97.62 42 SER B N 1
ATOM 1307 C CA . SER B 1 42 ? -6.797 -4.133 -21.266 1 97.62 42 SER B CA 1
ATOM 1308 C C . SER B 1 42 ? -6.871 -2.688 -20.781 1 97.62 42 SER B C 1
ATOM 1310 O O . SER B 1 42 ? -7.953 -2.096 -20.734 1 97.62 42 SER B O 1
ATOM 1312 N N . GLY B 1 43 ? -5.734 -2.137 -20.359 1 97.69 43 GLY B N 1
ATOM 1313 C CA . GLY B 1 43 ? -5.703 -0.776 -19.844 1 97.69 43 GLY B CA 1
ATOM 1314 C C . GLY B 1 43 ? -6.047 -0.689 -18.375 1 97.69 43 GLY B C 1
ATOM 1315 O O . GLY B 1 43 ? -6.281 0.402 -17.844 1 97.69 43 GLY B O 1
ATOM 1316 N N . GLU B 1 44 ? -6.094 -1.81 -17.703 1 98.31 44 GLU B N 1
ATOM 1317 C CA . GLU B 1 44 ? -6.535 -1.854 -16.312 1 98.31 44 GLU B CA 1
ATOM 1318 C C . GLU B 1 44 ? -5.352 -1.778 -15.352 1 98.31 44 GLU B C 1
ATOM 1320 O O . GLU B 1 44 ? -5.531 -1.56 -14.156 1 98.31 44 GLU B O 1
ATOM 1325 N N . PHE B 1 45 ? -4.102 -1.95 -15.883 1 96.94 45 PHE B N 1
ATOM 1326 C CA . PHE B 1 45 ? -2.914 -1.933 -15.039 1 96.94 45 PHE B CA 1
ATOM 1327 C C . PHE B 1 45 ? -2.529 -0.503 -14.672 1 96.94 45 PHE B C 1
ATOM 1329 O O . PHE B 1 45 ? -2.439 0.363 -15.547 1 96.94 45 PHE B O 1
ATOM 1336 N N . VAL B 1 46 ? -2.307 -0.236 -13.406 1 95 46 VAL B N 1
ATOM 1337 C CA . VAL B 1 46 ? -1.847 1.075 -12.961 1 95 46 VAL B CA 1
ATOM 1338 C C . VAL B 1 46 ? -0.427 0.964 -12.406 1 95 46 VAL B C 1
ATOM 1340 O O . VAL B 1 46 ? 0.472 1.688 -12.844 1 95 46 VAL B O 1
ATOM 1343 N N . ALA B 1 47 ? -0.205 0.062 -11.492 1 93.44 47 ALA B N 1
ATOM 1344 C CA . ALA B 1 47 ? 1.105 -0.136 -10.875 1 93.44 47 ALA B CA 1
ATOM 1345 C C . ALA B 1 47 ? 1.144 -1.434 -10.07 1 93.44 47 ALA B C 1
ATOM 1347 O O . ALA B 1 47 ? 0.103 -1.937 -9.641 1 93.44 47 ALA B O 1
ATOM 1348 N N . ALA B 1 48 ? 2.309 -1.966 -9.914 1 95.25 48 ALA B N 1
ATOM 1349 C CA . ALA B 1 48 ? 2.531 -3.129 -9.055 1 95.25 48 ALA B CA 1
ATOM 1350 C C . ALA B 1 48 ? 3.955 -3.141 -8.508 1 95.25 48 ALA B C 1
ATOM 1352 O O . ALA B 1 48 ? 4.906 -2.822 -9.227 1 95.25 48 ALA B O 1
ATOM 1353 N N . ASP B 1 49 ? 4.039 -3.488 -7.238 1 93.25 49 ASP B N 1
ATOM 1354 C CA . ASP B 1 49 ? 5.367 -3.59 -6.641 1 93.25 49 ASP B CA 1
ATOM 1355 C C . ASP B 1 49 ? 5.406 -4.684 -5.574 1 93.25 49 ASP B C 1
ATOM 1357 O O . ASP B 1 49 ? 4.449 -4.859 -4.82 1 93.25 49 ASP B O 1
ATOM 1361 N N . GLY B 1 50 ? 6.516 -5.438 -5.625 1 92.44 50 GLY B N 1
ATOM 1362 C CA . GLY B 1 50 ? 6.887 -6.164 -4.422 1 92.44 50 GLY B CA 1
ATOM 1363 C C . GLY B 1 50 ? 7.598 -5.301 -3.398 1 92.44 50 GLY B C 1
ATOM 1364 O O . GLY B 1 50 ? 8.219 -4.297 -3.75 1 92.44 50 GLY B O 1
ATOM 1365 N N . LEU B 1 51 ? 7.449 -5.723 -2.111 1 91.12 51 LEU B N 1
ATOM 1366 C CA . LEU B 1 51 ? 8.078 -4.934 -1.056 1 91.12 51 LEU B CA 1
ATOM 1367 C C . LEU B 1 51 ? 9.109 -5.758 -0.298 1 91.12 51 LEU B C 1
ATOM 1369 O O . LEU B 1 51 ? 8.938 -6.965 -0.121 1 91.12 51 LEU B O 1
ATOM 1373 N N . THR B 1 52 ? 10.125 -5.082 0.112 1 86.44 52 THR B N 1
ATOM 1374 C CA . THR B 1 52 ? 11.164 -5.746 0.886 1 86.44 52 THR B CA 1
ATOM 1375 C C . THR B 1 52 ? 10.594 -6.312 2.186 1 86.44 52 THR B C 1
ATOM 1377 O O . THR B 1 52 ? 9.516 -5.906 2.625 1 86.44 52 THR B O 1
ATOM 1380 N N . LEU B 1 53 ? 11.336 -7.137 2.678 1 79.88 53 LEU B N 1
ATOM 1381 C CA . LEU B 1 53 ? 10.914 -7.863 3.871 1 79.88 53 LEU B CA 1
ATOM 1382 C C . LEU B 1 53 ? 10.883 -6.941 5.086 1 79.88 53 LEU B C 1
ATOM 1384 O O . LEU B 1 53 ? 11.547 -5.902 5.098 1 79.88 53 LEU B O 1
ATOM 1388 N N . PRO B 1 54 ? 10.156 -7.367 6.102 1 77.44 54 PRO B N 1
ATOM 1389 C CA . PRO B 1 54 ? 9.961 -6.52 7.277 1 77.44 54 PRO B CA 1
ATOM 1390 C C . PRO B 1 54 ? 11.273 -6.172 7.98 1 77.44 54 PRO B C 1
ATOM 1392 O O . PRO B 1 54 ? 11.367 -5.137 8.641 1 77.44 54 PRO B O 1
ATOM 1395 N N . ASP B 1 55 ? 12.227 -7.07 7.863 1 79.38 55 ASP B N 1
ATOM 1396 C CA . ASP B 1 55 ? 13.484 -6.785 8.539 1 79.38 55 ASP B CA 1
ATOM 1397 C C . ASP B 1 55 ? 14.172 -5.559 7.941 1 79.38 55 ASP B C 1
ATOM 1399 O O . ASP B 1 55 ? 15.047 -4.961 8.57 1 79.38 55 ASP B O 1
ATOM 1403 N N . GLN B 1 56 ? 13.75 -5.176 6.809 1 83.38 56 GLN B N 1
ATOM 1404 C CA . GLN B 1 56 ? 14.312 -3.996 6.16 1 83.38 56 GLN B CA 1
ATOM 1405 C C . GLN B 1 56 ? 13.406 -2.781 6.336 1 83.38 56 GLN B C 1
ATOM 1407 O O . GLN B 1 56 ? 13.758 -1.672 5.934 1 83.38 56 GLN B O 1
ATOM 1412 N N . ALA B 1 57 ? 12.289 -2.973 6.883 1 86.69 57 ALA B N 1
ATOM 1413 C CA . ALA B 1 57 ? 11.336 -1.888 7.078 1 86.69 57 ALA B CA 1
ATOM 1414 C C . ALA B 1 57 ? 11.758 -0.986 8.234 1 86.69 57 ALA B C 1
ATOM 1416 O O . ALA B 1 57 ? 12.328 -1.457 9.219 1 86.69 57 ALA B O 1
ATOM 1417 N N . ARG B 1 58 ? 11.445 0.278 8.125 1 91.5 58 ARG B N 1
ATOM 1418 C CA . ARG B 1 58 ? 11.625 1.226 9.219 1 91.5 58 ARG B CA 1
ATOM 1419 C C . ARG B 1 58 ? 10.359 2.045 9.445 1 91.5 58 ARG B C 1
ATOM 1421 O O . ARG B 1 58 ? 9.633 2.348 8.492 1 91.5 58 ARG B O 1
ATOM 1428 N N . VAL B 1 59 ? 10.164 2.312 10.68 1 93.25 59 VAL B N 1
ATOM 1429 C CA . VAL B 1 59 ? 9.117 3.266 11.047 1 93.25 59 VAL B CA 1
ATOM 1430 C C . VAL B 1 59 ? 9.75 4.617 11.375 1 93.25 59 VAL B C 1
ATOM 1432 O O . VAL B 1 59 ? 10.641 4.707 12.219 1 93.25 59 VAL B O 1
ATOM 1435 N N . VAL B 1 60 ? 9.258 5.68 10.719 1 94.81 60 VAL B N 1
ATOM 1436 C CA . VAL B 1 60 ? 9.867 7 10.805 1 94.81 60 VAL B CA 1
ATOM 1437 C C . VAL B 1 60 ? 8.867 8 11.383 1 94.81 60 VAL B C 1
ATOM 1439 O O . VAL B 1 60 ? 7.684 7.98 11.023 1 94.81 60 VAL B O 1
ATOM 1442 N N . ARG B 1 61 ? 9.328 8.844 12.234 1 94.38 61 ARG B N 1
ATOM 1443 C CA . ARG B 1 61 ? 8.57 9.984 12.75 1 94.38 61 ARG B CA 1
ATOM 1444 C C . ARG B 1 61 ? 9.367 11.273 12.609 1 94.38 61 ARG B C 1
ATOM 1446 O O . ARG B 1 61 ? 10.594 11.242 12.445 1 94.38 61 ARG B O 1
ATOM 1453 N N . ALA B 1 62 ? 8.5 12.336 12.656 1 92.44 62 ALA B N 1
ATOM 1454 C CA . ALA B 1 62 ? 9.164 13.633 12.719 1 92.44 62 ALA B CA 1
ATOM 1455 C C . ALA B 1 62 ? 9.836 13.844 14.07 1 92.44 62 ALA B C 1
ATOM 1457 O O . ALA B 1 62 ? 9.227 13.602 15.117 1 92.44 62 ALA B O 1
ATOM 1458 N N . GLY B 1 63 ? 11.109 14.195 14 1 86.56 63 GLY B N 1
ATOM 1459 C CA . GLY B 1 63 ? 11.789 14.609 15.211 1 86.56 63 GLY B CA 1
ATOM 1460 C C . GLY B 1 63 ? 11.578 16.078 15.539 1 86.56 63 GLY B C 1
ATOM 1461 O O . GLY B 1 63 ? 10.891 16.797 14.812 1 86.56 63 GLY B O 1
ATOM 1462 N N . LYS B 1 64 ? 12.133 16.562 16.656 1 82 64 LYS B N 1
ATOM 1463 C CA . LYS B 1 64 ? 11.961 17.906 17.172 1 82 64 LYS B CA 1
ATOM 1464 C C . LYS B 1 64 ? 12.438 18.953 16.156 1 82 64 LYS B C 1
ATOM 1466 O O . LYS B 1 64 ? 11.797 19.984 15.977 1 82 64 LYS B O 1
ATOM 1471 N N . ASP B 1 65 ? 13.375 18.703 15.359 1 82.56 65 ASP B N 1
ATOM 1472 C CA . ASP B 1 65 ? 13.891 19.672 14.391 1 82.56 65 ASP B CA 1
ATOM 1473 C C . ASP B 1 65 ? 13.594 19.219 12.961 1 82.56 65 ASP B C 1
ATOM 1475 O O . ASP B 1 65 ? 14.18 19.734 12.008 1 82.56 65 ASP B O 1
ATOM 1479 N N . GLY B 1 66 ? 12.711 18.328 12.898 1 80.25 66 GLY B N 1
ATOM 1480 C CA . GLY B 1 66 ? 12.383 17.812 11.578 1 80.25 66 GLY B CA 1
ATOM 1481 C C . GLY B 1 66 ? 13.273 16.672 11.133 1 80.25 66 GLY B C 1
ATOM 1482 O O . GLY B 1 66 ? 13.062 16.078 10.07 1 80.25 66 GLY B O 1
ATOM 1483 N N . VAL B 1 67 ? 14.234 16.359 12.016 1 86.69 67 VAL B N 1
ATOM 1484 C CA . VAL B 1 67 ? 15.117 15.242 11.703 1 86.69 67 VAL B CA 1
ATOM 1485 C C . VAL B 1 67 ? 14.367 13.922 11.875 1 86.69 67 VAL B C 1
ATOM 1487 O O . VAL B 1 67 ? 13.68 13.719 12.875 1 86.69 67 VAL B O 1
ATOM 1490 N N . PRO B 1 68 ? 14.477 13.117 10.859 1 93.56 68 PRO B N 1
ATOM 1491 C CA . PRO B 1 68 ? 13.781 11.836 10.984 1 93.56 68 PRO B CA 1
ATOM 1492 C C . PRO B 1 68 ? 14.242 11.031 12.203 1 93.56 68 PRO B C 1
ATOM 1494 O O . PRO B 1 68 ? 15.445 10.969 12.484 1 93.56 68 PRO B O 1
ATOM 1497 N N . VAL B 1 69 ? 13.32 10.539 12.93 1 90.62 69 VAL B N 1
ATOM 1498 C CA . VAL B 1 69 ? 13.555 9.547 13.969 1 90.62 69 VAL B CA 1
ATOM 1499 C C . VAL B 1 69 ? 13.094 8.172 13.492 1 90.62 69 VAL B C 1
ATOM 1501 O O . VAL B 1 69 ? 11.922 7.992 13.148 1 90.62 69 VAL B O 1
ATOM 1504 N N . THR B 1 70 ? 14.055 7.258 13.477 1 89.69 70 THR B N 1
ATOM 1505 C CA . THR B 1 70 ? 13.727 5.914 13.008 1 89.69 70 THR B CA 1
ATOM 1506 C C . THR B 1 70 ? 13.672 4.934 14.18 1 89.69 70 THR B C 1
ATOM 1508 O O . THR B 1 70 ? 14.602 4.867 14.984 1 89.69 70 THR B O 1
ATOM 1511 N N . ASP B 1 71 ? 12.477 4.559 14.68 1 75.88 71 ASP B N 1
ATOM 1512 C CA . ASP B 1 71 ? 12.273 3.695 15.836 1 75.88 71 ASP B CA 1
ATOM 1513 C C . ASP B 1 71 ? 12.438 2.225 15.461 1 75.88 71 ASP B C 1
ATOM 1515 O O . ASP B 1 71 ? 12.25 1.341 16.297 1 75.88 71 ASP B O 1
ATOM 1519 N N . GLY B 1 72 ? 13.078 1.886 14.562 1 66.75 72 GLY B N 1
ATOM 1520 C CA . GLY B 1 72 ? 13.398 0.509 14.219 1 66.75 72 GLY B CA 1
ATOM 1521 C C . GLY B 1 72 ? 12.383 -0.133 13.297 1 66.75 72 GLY B C 1
ATOM 1522 O O . GLY B 1 72 ? 11.688 0.561 12.555 1 66.75 72 GLY B O 1
ATOM 1523 N N . VAL B 1 73 ? 12.5 -1.666 13.445 1 60.12 73 VAL B N 1
ATOM 1524 C CA . VAL B 1 73 ? 11.852 -2.561 12.492 1 60.12 73 VAL B CA 1
ATOM 1525 C C . VAL B 1 73 ? 10.352 -2.6 12.75 1 60.12 73 VAL B C 1
ATOM 1527 O O . VAL B 1 73 ? 9.891 -2.24 13.836 1 60.12 73 VAL B O 1
ATOM 1530 N N . PHE B 1 74 ? 9.562 -3.053 11.703 1 60.97 74 PHE B N 1
ATOM 1531 C CA . PHE B 1 74 ? 8.141 -3.271 11.453 1 60.97 74 PHE B CA 1
ATOM 1532 C C . PHE B 1 74 ? 7.422 -3.674 12.734 1 60.97 74 PHE B C 1
ATOM 1534 O O . PHE B 1 74 ? 8.023 -4.289 13.625 1 60.97 74 PHE B O 1
ATOM 1541 N N . PRO B 1 75 ? 6.242 -3.09 12.852 1 57.06 75 PRO B N 1
ATOM 1542 C CA . PRO B 1 75 ? 5.316 -3.469 13.922 1 57.06 75 PRO B CA 1
ATOM 1543 C C . PRO B 1 75 ? 5.242 -4.98 14.125 1 57.06 75 PRO B C 1
ATOM 1545 O O . PRO B 1 75 ? 5.555 -5.75 13.219 1 57.06 75 PRO B O 1
ATOM 1548 N N . GLU B 1 76 ? 5.184 -5.406 15.336 1 63.84 76 GLU B N 1
ATOM 1549 C CA . GLU B 1 76 ? 4.914 -6.762 15.805 1 63.84 76 GLU B CA 1
ATOM 1550 C C . GLU B 1 76 ? 3.701 -7.359 15.102 1 63.84 76 GLU B C 1
ATOM 1552 O O . GLU B 1 76 ? 3.109 -8.328 15.578 1 63.84 76 GLU B O 1
ATOM 1557 N N . SER B 1 77 ? 3.518 -6.961 13.805 1 69.19 77 SER B N 1
ATOM 1558 C CA . SER B 1 77 ? 2.354 -7.484 13.094 1 69.19 77 SER B CA 1
ATOM 1559 C C . SER B 1 77 ? 2.533 -8.961 12.758 1 69.19 77 SER B C 1
ATOM 1561 O O . SER B 1 77 ? 3.66 -9.43 12.586 1 69.19 77 SER B O 1
ATOM 1563 N N . LYS B 1 78 ? 1.397 -9.688 12.812 1 74.75 78 LYS B N 1
ATOM 1564 C CA . LYS B 1 78 ? 1.392 -11.102 12.461 1 74.75 78 LYS B CA 1
ATOM 1565 C C . LYS B 1 78 ? 1.498 -11.297 10.953 1 74.75 78 LYS B C 1
ATOM 1567 O O . LYS B 1 78 ? 1.852 -12.383 10.484 1 74.75 78 LYS B O 1
ATOM 1572 N N . GLU B 1 79 ? 1.18 -10.25 10.266 1 80.38 79 GLU B N 1
ATOM 1573 C CA . GLU B 1 79 ? 1.256 -10.258 8.805 1 80.38 79 GLU B CA 1
ATOM 1574 C C . GLU B 1 79 ? 1.957 -9.008 8.281 1 80.38 79 GLU B C 1
ATOM 1576 O O . GLU B 1 79 ? 1.979 -7.973 8.953 1 80.38 79 GLU B O 1
ATOM 1581 N N . PHE B 1 80 ? 2.531 -9.234 7.066 1 82.81 80 PHE B N 1
ATOM 1582 C CA . PHE B 1 80 ? 3.166 -8.086 6.426 1 82.81 80 PHE B CA 1
ATOM 1583 C C . PHE B 1 80 ? 2.746 -7.988 4.961 1 82.81 80 PHE B C 1
ATOM 1585 O O . PHE B 1 80 ? 2.447 -9 4.328 1 82.81 80 PHE B O 1
ATOM 1592 N N . LEU B 1 81 ? 2.787 -6.852 4.555 1 89.88 81 LEU B N 1
ATOM 1593 C CA . LEU B 1 81 ? 2.467 -6.609 3.15 1 89.88 81 LEU B CA 1
ATOM 1594 C C . LEU B 1 81 ? 3.617 -7.039 2.248 1 89.88 81 LEU B C 1
ATOM 1596 O O . LEU B 1 81 ? 4.703 -6.457 2.299 1 89.88 81 LEU B O 1
ATOM 1600 N N . ALA B 1 82 ? 3.381 -8.039 1.43 1 89.38 82 ALA B N 1
ATOM 1601 C CA . ALA B 1 82 ? 4.402 -8.547 0.518 1 89.38 82 ALA B CA 1
ATOM 1602 C C . ALA B 1 82 ? 4.5 -7.676 -0.733 1 89.38 82 ALA B C 1
ATOM 1604 O O . ALA B 1 82 ? 5.586 -7.496 -1.288 1 89.38 82 ALA B O 1
ATOM 1605 N N . GLY B 1 83 ? 3.377 -7.168 -1.17 1 93.06 83 GLY B N 1
ATOM 1606 C CA . GLY B 1 83 ? 3.256 -6.34 -2.359 1 93.06 83 GLY B CA 1
ATOM 1607 C C . GLY B 1 83 ? 1.819 -5.988 -2.695 1 93.06 83 GLY B C 1
ATOM 1608 O O . GLY B 1 83 ? 0.897 -6.352 -1.965 1 93.06 83 GLY B O 1
ATOM 1609 N N . TYR B 1 84 ? 1.71 -5.262 -3.781 1 95.56 84 TYR B N 1
ATOM 1610 C CA . TYR B 1 84 ? 0.371 -4.832 -4.168 1 95.56 84 TYR B CA 1
ATOM 1611 C C . TYR B 1 84 ? 0.249 -4.719 -5.68 1 95.56 84 TYR B C 1
ATOM 1613 O O . TYR B 1 84 ? 1.257 -4.703 -6.391 1 95.56 84 TYR B O 1
ATOM 1621 N N . LEU B 1 85 ? -0.944 -4.711 -6.133 1 96.56 85 LEU B N 1
ATOM 1622 C CA . LEU B 1 85 ? -1.366 -4.414 -7.496 1 96.56 85 LEU B CA 1
ATOM 1623 C C . LEU B 1 85 ? -2.449 -3.338 -7.508 1 96.56 85 LEU B C 1
ATOM 1625 O O . LEU B 1 85 ? -3.48 -3.484 -6.848 1 96.56 85 LEU B O 1
ATOM 1629 N N . MET B 1 86 ? -2.148 -2.27 -8.164 1 96.88 86 MET B N 1
ATOM 1630 C CA . MET B 1 86 ? -3.141 -1.22 -8.375 1 96.88 86 MET B CA 1
ATOM 1631 C C . MET B 1 86 ? -3.793 -1.354 -9.742 1 96.88 86 MET B C 1
ATOM 1633 O O . MET B 1 86 ? -3.102 -1.5 -10.75 1 96.88 86 MET B O 1
ATOM 1637 N N . VAL B 1 87 ? -5.102 -1.258 -9.719 1 97.56 87 VAL B N 1
ATOM 1638 C CA . VAL B 1 87 ? -5.82 -1.388 -10.984 1 97.56 87 VAL B CA 1
ATOM 1639 C C . VAL B 1 87 ? -6.836 -0.255 -11.117 1 97.56 87 VAL B C 1
ATOM 1641 O O . VAL B 1 87 ? -7.215 0.371 -10.125 1 97.56 87 VAL B O 1
ATOM 1644 N N . ASP B 1 88 ? -7.145 0.118 -12.297 1 97.38 88 ASP B N 1
ATOM 1645 C CA . ASP B 1 88 ? -8.234 1.022 -12.664 1 97.38 88 ASP B CA 1
ATOM 1646 C C . ASP B 1 88 ? -9.289 0.299 -13.492 1 97.38 88 ASP B C 1
ATOM 1648 O O . ASP B 1 88 ? -9.055 -0.043 -14.648 1 97.38 88 ASP B O 1
ATOM 1652 N N . VAL B 1 89 ? -10.469 0.026 -12.867 1 98.31 89 VAL B N 1
ATOM 1653 C CA . VAL B 1 89 ? -11.469 -0.859 -13.461 1 98.31 89 VAL B CA 1
ATOM 1654 C C . VAL B 1 89 ? -12.844 -0.186 -13.43 1 98.31 89 VAL B C 1
ATOM 1656 O O . VAL B 1 89 ? -13.055 0.762 -12.672 1 98.31 89 VAL B O 1
ATOM 1659 N N . ASP B 1 90 ? -13.695 -0.693 -14.156 1 97.81 90 ASP B N 1
ATOM 1660 C CA . ASP B 1 90 ? -15.008 -0.064 -14.312 1 97.81 90 ASP B CA 1
ATOM 1661 C C . ASP B 1 90 ? -15.938 -0.437 -13.164 1 97.81 90 ASP B C 1
ATOM 1663 O O . ASP B 1 90 ? -16.906 0.28 -12.883 1 97.81 90 ASP B O 1
ATOM 1667 N N . THR B 1 91 ? -15.672 -1.628 -12.516 1 97.06 91 THR B N 1
ATOM 1668 C CA . THR B 1 91 ? -16.562 -2.092 -11.461 1 97.06 91 THR B CA 1
ATOM 1669 C C . THR B 1 91 ? -15.773 -2.705 -10.312 1 97.06 91 THR B C 1
ATOM 1671 O O . THR B 1 91 ? -14.648 -3.176 -10.508 1 97.06 91 THR B O 1
ATOM 1674 N N . THR B 1 92 ? -16.438 -2.674 -9.164 1 95.31 92 THR B N 1
ATOM 1675 C CA . THR B 1 92 ? -15.852 -3.336 -8 1 95.31 92 THR B CA 1
ATOM 1676 C C . THR B 1 92 ? -15.688 -4.832 -8.258 1 95.31 92 THR B C 1
ATOM 1678 O O . THR B 1 92 ? -14.695 -5.434 -7.84 1 95.31 92 THR B O 1
ATOM 1681 N N . GLU B 1 93 ? -16.641 -5.457 -8.93 1 95.75 93 GLU B N 1
ATOM 1682 C CA . GLU B 1 93 ? -16.609 -6.883 -9.234 1 95.75 93 GLU B CA 1
ATOM 1683 C C . GLU B 1 93 ? -15.375 -7.238 -10.062 1 95.75 93 GLU B C 1
ATOM 1685 O O . GLU B 1 93 ? -14.766 -8.297 -9.859 1 95.75 93 GLU B O 1
ATOM 1690 N N . ARG B 1 94 ? -15.039 -6.375 -10.992 1 97.88 94 ARG B N 1
ATOM 1691 C CA . ARG B 1 94 ? -13.852 -6.609 -11.812 1 97.88 94 ARG B CA 1
ATOM 1692 C C . ARG B 1 94 ? -12.586 -6.602 -10.953 1 97.88 94 ARG B C 1
ATOM 1694 O O . ARG B 1 94 ? -11.672 -7.398 -11.188 1 97.88 94 ARG B O 1
ATOM 1701 N N . ALA B 1 95 ? -12.508 -5.77 -9.945 1 97.69 95 ALA B N 1
ATOM 1702 C CA . ALA B 1 95 ? -11.383 -5.773 -9.016 1 97.69 95 ALA B CA 1
ATOM 1703 C C . ALA B 1 95 ? -11.289 -7.102 -8.266 1 97.69 95 ALA B C 1
ATOM 1705 O O . ALA B 1 95 ? -10.203 -7.645 -8.086 1 97.69 95 ALA B O 1
ATOM 1706 N N . TYR B 1 96 ? -12.445 -7.559 -7.887 1 96.62 96 TYR B N 1
ATOM 1707 C CA . TYR B 1 96 ? -12.469 -8.836 -7.176 1 96.62 96 TYR B CA 1
ATOM 1708 C C . TYR B 1 96 ? -12.039 -9.977 -8.086 1 96.62 96 TYR B C 1
ATOM 1710 O O . TYR B 1 96 ? -11.367 -10.914 -7.645 1 96.62 96 TYR B O 1
ATOM 1718 N N . GLU B 1 97 ? -12.445 -9.922 -9.297 1 97.44 97 GLU B N 1
ATOM 1719 C CA . GLU B 1 97 ? -12.031 -10.938 -10.258 1 97.44 97 GLU B CA 1
ATOM 1720 C C . GLU B 1 97 ? -10.508 -10.969 -10.406 1 97.44 97 GLU B C 1
ATOM 1722 O O . GLU B 1 97 ? -9.898 -12.047 -10.391 1 97.44 97 GLU B O 1
ATOM 1727 N N . ILE B 1 98 ? -9.93 -9.844 -10.555 1 98.12 98 ILE B N 1
ATOM 1728 C CA . ILE B 1 98 ? -8.477 -9.758 -10.695 1 98.12 98 ILE B CA 1
ATOM 1729 C C . ILE B 1 98 ? -7.801 -10.258 -9.422 1 98.12 98 ILE B C 1
ATOM 1731 O O . ILE B 1 98 ? -6.812 -10.992 -9.484 1 98.12 98 ILE B O 1
ATOM 1735 N N . ALA B 1 99 ? -8.367 -9.898 -8.289 1 97.62 99 ALA B N 1
ATOM 1736 C CA . ALA B 1 99 ? -7.84 -10.367 -7.012 1 97.62 99 ALA B CA 1
ATOM 1737 C C . ALA B 1 99 ? -7.879 -11.891 -6.922 1 97.62 99 ALA B C 1
ATOM 1739 O O . ALA B 1 99 ? -6.93 -12.516 -6.449 1 97.62 99 ALA B O 1
ATOM 1740 N N . ALA B 1 100 ? -8.961 -12.445 -7.375 1 96.88 100 ALA B N 1
ATOM 1741 C CA . ALA B 1 100 ? -9.109 -13.891 -7.328 1 96.88 100 ALA B CA 1
ATOM 1742 C C . ALA B 1 100 ? -8.094 -14.578 -8.242 1 96.88 100 ALA B C 1
ATOM 1744 O O . ALA B 1 100 ? -7.539 -15.625 -7.891 1 96.88 100 ALA B O 1
ATOM 1745 N N . ILE B 1 101 ? -7.898 -14.023 -9.414 1 97.31 101 ILE B N 1
ATOM 1746 C CA . ILE B 1 101 ? -6.887 -14.555 -10.312 1 97.31 101 ILE B CA 1
ATOM 1747 C C . ILE B 1 101 ? -5.523 -14.531 -9.625 1 97.31 101 ILE B C 1
ATOM 1749 O O . ILE B 1 101 ? -4.824 -15.547 -9.594 1 97.31 101 ILE B O 1
ATOM 1753 N N . TRP B 1 102 ? -5.141 -13.414 -9.039 1 96.94 102 TRP B N 1
ATOM 1754 C CA . TRP B 1 102 ? -3.854 -13.281 -8.359 1 96.94 102 TRP B CA 1
ATOM 1755 C C . TRP B 1 102 ? -3.76 -14.227 -7.172 1 96.94 102 TRP B C 1
ATOM 1757 O O . TRP B 1 102 ? -2.715 -14.844 -6.938 1 96.94 102 TRP B O 1
ATOM 1767 N N . SER B 1 103 ? -4.789 -14.383 -6.441 1 95.38 103 SER B N 1
ATOM 1768 C CA . SER B 1 103 ? -4.879 -15.289 -5.305 1 95.38 103 SER B CA 1
ATOM 1769 C C . SER B 1 103 ? -4.484 -16.703 -5.699 1 95.38 103 SER B C 1
ATOM 1771 O O . SER B 1 103 ? -3.883 -17.438 -4.906 1 95.38 103 SER B O 1
ATOM 1773 N N . GLY B 1 104 ? -4.84 -17.078 -6.895 1 94.44 104 GLY B N 1
ATOM 1774 C CA . GLY B 1 104 ? -4.625 -18.438 -7.363 1 94.44 104 GLY B CA 1
ATOM 1775 C C . GLY B 1 104 ? -3.252 -18.641 -7.977 1 94.44 104 GLY B C 1
ATOM 1776 O O . GLY B 1 104 ? -3.021 -19.625 -8.672 1 94.44 104 GLY B O 1
ATOM 1777 N N . ALA B 1 105 ? -2.336 -17.688 -7.824 1 94.31 105 ALA B N 1
ATOM 1778 C CA . ALA B 1 105 ? -0.982 -17.859 -8.344 1 94.31 105 ALA B CA 1
ATOM 1779 C C . ALA B 1 105 ? -0.393 -19.188 -7.906 1 94.31 105 ALA B C 1
ATOM 1781 O O . ALA B 1 105 ? -0.679 -19.672 -6.809 1 94.31 105 ALA B O 1
ATOM 1782 N N . PRO B 1 106 ? 0.433 -19.75 -8.781 1 94.25 106 PRO B N 1
ATOM 1783 C CA . PRO B 1 106 ? 0.979 -21.062 -8.43 1 94.25 106 PRO B CA 1
ATOM 1784 C C . PRO B 1 106 ? 2.027 -21 -7.324 1 94.25 106 PRO B C 1
ATOM 1786 O O . PRO B 1 106 ? 2.812 -20.047 -7.27 1 94.25 106 PRO B O 1
ATOM 1789 N N . GLY B 1 107 ? 1.975 -22.016 -6.465 1 92.31 107 GLY B N 1
ATOM 1790 C CA . GLY B 1 107 ? 2.992 -22.266 -5.457 1 92.31 107 GLY B CA 1
ATOM 1791 C C . GLY B 1 107 ? 3.75 -23.562 -5.676 1 92.31 107 GLY B C 1
ATOM 1792 O O . GLY B 1 107 ? 3.908 -24.016 -6.812 1 92.31 107 GLY B O 1
ATOM 1793 N N . PRO B 1 108 ? 4.273 -24.031 -4.574 1 92 108 PRO B N 1
ATOM 1794 C CA . PRO B 1 108 ? 5.039 -25.281 -4.695 1 92 108 PRO B CA 1
ATOM 1795 C C . PRO B 1 108 ? 4.266 -26.375 -5.418 1 92 108 PRO B C 1
ATOM 1797 O O . PRO B 1 108 ? 3.084 -26.594 -5.137 1 92 108 PRO B O 1
ATOM 1800 N N . GLY B 1 109 ? 4.973 -27.016 -6.391 1 94.44 109 GLY B N 1
ATOM 1801 C CA . GLY B 1 109 ? 4.363 -28.094 -7.148 1 94.44 109 GLY B CA 1
ATOM 1802 C C . GLY B 1 109 ? 3.326 -27.625 -8.148 1 94.44 109 GLY B C 1
ATOM 1803 O O . GLY B 1 109 ? 2.637 -28.438 -8.766 1 94.44 109 GLY B O 1
ATOM 1804 N N . GLY B 1 110 ? 3.242 -26.328 -8.258 1 93.19 110 GLY B N 1
ATOM 1805 C CA . GLY B 1 110 ? 2.297 -25.766 -9.203 1 93.19 110 GLY B CA 1
ATOM 1806 C C . GLY B 1 110 ? 0.896 -25.625 -8.641 1 93.19 110 GLY B C 1
ATOM 1807 O O . GLY B 1 110 ? -0.029 -25.234 -9.352 1 93.19 110 GLY B O 1
ATOM 1808 N N . LEU B 1 111 ? 0.732 -25.969 -7.402 1 92.75 111 LEU B N 1
ATOM 1809 C CA . LEU B 1 111 ? -0.578 -25.875 -6.766 1 92.75 111 LEU B CA 1
ATOM 1810 C C . LEU B 1 111 ? -0.942 -24.438 -6.453 1 92.75 111 LEU B C 1
ATOM 1812 O O . LEU B 1 111 ? -0.086 -23.641 -6.043 1 92.75 111 LEU B O 1
ATOM 1816 N N . PRO B 1 112 ? -2.203 -24.109 -6.641 1 93.12 112 PRO B N 1
ATOM 1817 C CA . PRO B 1 112 ? -2.617 -22.734 -6.328 1 93.12 112 PRO B CA 1
ATOM 1818 C C . PRO B 1 112 ? -2.412 -22.375 -4.855 1 93.12 112 PRO B C 1
ATOM 1820 O O . PRO B 1 112 ? -2.664 -23.203 -3.977 1 93.12 112 PRO B O 1
ATOM 1823 N N . LEU B 1 113 ? -1.988 -21.141 -4.625 1 90 113 LEU B N 1
ATOM 1824 C CA . LEU B 1 113 ? -1.688 -20.688 -3.271 1 90 113 LEU B CA 1
ATOM 1825 C C . LEU B 1 113 ? -2.965 -20.312 -2.531 1 90 113 LEU B C 1
ATOM 1827 O O . LEU B 1 113 ? -3.029 -20.422 -1.304 1 90 113 LEU B O 1
ATOM 1831 N N . ASN B 1 114 ? -3.957 -19.766 -3.277 1 91.75 114 ASN B N 1
ATOM 1832 C CA . ASN B 1 114 ? -5.207 -19.281 -2.713 1 91.75 114 ASN B CA 1
ATOM 1833 C C . ASN B 1 114 ? -4.957 -18.266 -1.6 1 91.75 114 ASN B C 1
ATOM 1835 O O . ASN B 1 114 ? -5.562 -18.344 -0.529 1 91.75 114 ASN B O 1
ATOM 1839 N N . MET B 1 115 ? -4.031 -17.422 -1.833 1 90.75 115 MET B N 1
ATOM 1840 C CA . MET B 1 115 ? -3.688 -16.406 -0.841 1 90.75 115 MET B CA 1
ATOM 1841 C C . MET B 1 115 ? -4.797 -15.367 -0.721 1 90.75 115 MET B C 1
ATOM 1843 O O . MET B 1 115 ? -5.387 -14.961 -1.725 1 90.75 115 MET B O 1
ATOM 1847 N N . PRO B 1 116 ? -5.055 -14.93 0.56 1 92.06 116 PRO B N 1
ATOM 1848 C CA . PRO B 1 116 ? -6.012 -13.836 0.697 1 92.06 116 PRO B CA 1
ATOM 1849 C C . PRO B 1 116 ? -5.477 -12.516 0.142 1 92.06 116 PRO B C 1
ATOM 1851 O O . PRO B 1 116 ? -4.344 -12.133 0.433 1 92.06 116 PRO B O 1
ATOM 1854 N N . ILE B 1 117 ? -6.32 -11.898 -0.653 1 94.81 117 ILE B N 1
ATOM 1855 C CA . ILE B 1 117 ? -5.996 -10.586 -1.205 1 94.81 117 ILE B CA 1
ATOM 1856 C C . ILE B 1 117 ? -6.93 -9.531 -0.619 1 94.81 117 ILE B C 1
ATOM 1858 O O . ILE B 1 117 ? -8.148 -9.617 -0.771 1 94.81 117 ILE B O 1
ATOM 1862 N N . GLU B 1 118 ? -6.363 -8.562 0.08 1 93.25 118 GLU B N 1
ATOM 1863 C CA . GLU B 1 118 ? -7.16 -7.438 0.548 1 93.25 118 GLU B CA 1
ATOM 1864 C C . GLU B 1 118 ? -7.422 -6.441 -0.579 1 93.25 118 GLU B C 1
ATOM 1866 O O . GLU B 1 118 ? -6.492 -6.02 -1.269 1 93.25 118 GLU B O 1
ATOM 1871 N N . VAL B 1 119 ? -8.68 -6.047 -0.74 1 95.38 119 VAL B N 1
ATOM 1872 C CA . VAL B 1 119 ? -9.078 -5.117 -1.792 1 95.38 119 VAL B CA 1
ATOM 1873 C C . VAL B 1 119 ? -9.672 -3.855 -1.171 1 95.38 119 VAL B C 1
ATOM 1875 O O . VAL B 1 119 ? -10.633 -3.93 -0.405 1 95.38 119 VAL B O 1
ATOM 1878 N N . ARG B 1 120 ? -9.055 -2.736 -1.512 1 94.06 120 ARG B N 1
ATOM 1879 C CA . ARG B 1 120 ? -9.531 -1.428 -1.072 1 94.06 120 ARG B CA 1
ATOM 1880 C C . ARG B 1 120 ? -9.625 -0.457 -2.246 1 94.06 120 ARG B C 1
ATOM 1882 O O . ARG B 1 120 ? -8.789 -0.486 -3.15 1 94.06 120 ARG B O 1
ATOM 1889 N N . GLN B 1 121 ? -10.688 0.337 -2.137 1 94.06 121 GLN B N 1
ATOM 1890 C CA . GLN B 1 121 ? -10.75 1.404 -3.131 1 94.06 121 GLN B CA 1
ATOM 1891 C C . GLN B 1 121 ? -9.773 2.529 -2.787 1 94.06 121 GLN B C 1
ATOM 1893 O O . GLN B 1 121 ? -9.633 2.896 -1.619 1 94.06 121 GLN B O 1
ATOM 1898 N N . ALA B 1 122 ? -9.078 3.023 -3.779 1 94.75 122 ALA B N 1
ATOM 1899 C CA . ALA B 1 122 ? -8.188 4.172 -3.617 1 94.75 122 ALA B CA 1
ATOM 1900 C C . ALA B 1 122 ? -8.93 5.48 -3.891 1 94.75 122 ALA B C 1
ATOM 1902 O O . ALA B 1 122 ? -9.703 5.574 -4.844 1 94.75 122 ALA B O 1
ATOM 1903 N N . MET B 1 123 ? -8.898 6.355 -2.963 1 83.75 123 MET B N 1
ATOM 1904 C CA . MET B 1 123 ? -9.469 7.688 -3.141 1 83.75 123 MET B CA 1
ATOM 1905 C C . MET B 1 123 ? -8.453 8.641 -3.76 1 83.75 123 MET B C 1
ATOM 1907 O O . MET B 1 123 ? -7.367 8.836 -3.213 1 83.75 123 MET B O 1
ATOM 1911 N N . THR B 1 124 ? -8.273 8.547 -5.074 1 59.91 124 THR B N 1
ATOM 1912 C CA . THR B 1 124 ? -7.246 9.273 -5.805 1 59.91 124 THR B CA 1
ATOM 1913 C C . THR B 1 124 ? -7.098 10.688 -5.254 1 59.91 124 THR B C 1
ATOM 1915 O O . THR B 1 124 ? -8.07 11.445 -5.195 1 59.91 124 THR B O 1
ATOM 1918 N N . VAL B 1 125 ? -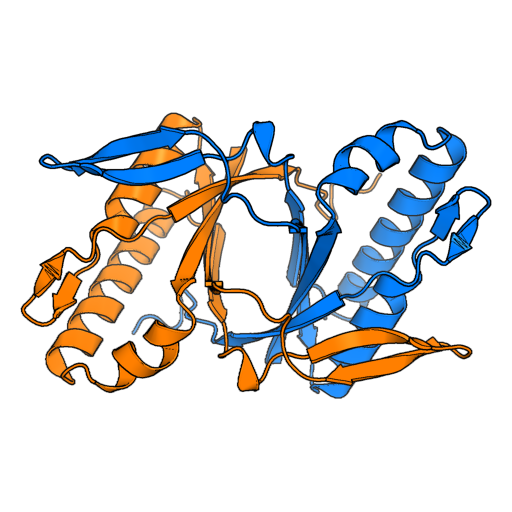6.348 10.836 -4.305 1 54.91 125 VAL B N 1
ATOM 1919 C CA . VAL B 1 125 ? -5.934 12.211 -4.051 1 54.91 125 VAL B CA 1
ATOM 1920 C C . VAL B 1 125 ? -4.898 12.641 -5.09 1 54.91 125 VAL B C 1
ATOM 1922 O O . VAL B 1 125 ? -3.777 12.133 -5.105 1 54.91 125 VAL B O 1
ATOM 1925 N N . GLY B 1 126 ? -5.023 12.266 -6.32 1 48.97 126 GLY B N 1
ATOM 1926 C CA . GLY B 1 126 ? -4.012 12.562 -7.32 1 48.97 126 GLY B CA 1
ATOM 1927 C C . GLY B 1 126 ? -3.545 14.008 -7.289 1 48.97 126 GLY B C 1
ATOM 1928 O O . GLY B 1 126 ? -4.176 14.859 -6.66 1 48.97 126 GLY B O 1
ATOM 1929 N N . ALA B 1 127 ? -2.229 14.203 -7.707 1 46.53 127 ALA B N 1
ATOM 1930 C CA . ALA B 1 127 ? -1.731 15.555 -7.965 1 46.53 127 ALA B CA 1
ATOM 1931 C C . ALA B 1 127 ? -2.793 16.406 -8.648 1 46.53 127 ALA B C 1
ATOM 1933 O O . ALA B 1 127 ? -2.898 17.609 -8.391 1 46.53 127 ALA B O 1
ATOM 1934 N N . SER B 1 128 ? -3.396 15.805 -9.594 1 42.09 128 SER B N 1
ATOM 1935 C CA . SER B 1 128 ? -4.34 16.562 -10.414 1 42.09 128 SER B CA 1
ATOM 1936 C C . SER B 1 128 ? -5.543 17.016 -9.594 1 42.09 128 SER B C 1
ATOM 1938 O O . SER B 1 128 ? -6.293 17.891 -10.016 1 42.09 128 SER B O 1
ATOM 1940 N N . ASP B 1 129 ? -5.902 16.172 -8.742 1 42.5 129 ASP B N 1
ATOM 1941 C CA . ASP B 1 129 ? -7.082 16.625 -8.008 1 42.5 129 ASP B CA 1
ATOM 1942 C C . ASP B 1 129 ? -6.723 17.719 -7.02 1 42.5 129 ASP B C 1
ATOM 1944 O O . ASP B 1 129 ? -7.543 18.109 -6.18 1 42.5 129 ASP B O 1
ATOM 1948 N N . LEU B 1 130 ? -5.531 17.859 -6.812 1 37.12 130 LEU B N 1
ATOM 1949 C CA . LEU B 1 130 ? -5.141 19.094 -6.141 1 37.12 130 LEU B CA 1
ATOM 1950 C C . LEU B 1 130 ? -5.801 20.312 -6.797 1 37.12 130 LEU B C 1
ATOM 1952 O O . LEU B 1 130 ? -5.953 20.344 -8.023 1 37.12 130 LEU B O 1
ATOM 1956 N N . PRO B 1 131 ? -6.52 20.906 -5.941 1 36 131 PRO B N 1
ATOM 1957 C CA . PRO B 1 131 ? -7.121 22.094 -6.562 1 36 131 PRO B CA 1
ATOM 1958 C C . PRO B 1 131 ? -6.105 22.953 -7.312 1 36 131 PRO B C 1
ATOM 1960 O O . PRO B 1 131 ? -4.914 22.922 -6.992 1 36 131 PRO B O 1
#

Solvent-accessible surface area (backbone atoms only — not comparable to full-atom values): 13494 Å² total; per-residue (Å²): 87,42,34,41,36,33,37,57,38,46,58,86,42,70,60,46,67,74,70,49,50,69,65,33,50,50,51,30,52,52,50,52,47,50,50,52,50,54,29,48,73,73,61,28,51,69,48,48,34,37,39,51,58,57,90,70,23,34,30,24,20,35,34,98,83,52,47,56,37,70,78,42,71,46,74,91,53,68,52,41,67,43,30,40,39,33,33,43,38,94,44,72,66,57,51,42,43,53,32,5,56,59,12,40,38,42,28,74,92,63,40,61,57,48,40,56,21,38,37,32,48,40,49,70,55,41,79,77,68,43,127,87,42,34,39,36,34,37,56,39,46,57,86,42,71,61,46,70,73,67,47,51,70,67,32,50,50,52,29,51,51,49,52,46,50,50,50,50,54,29,47,75,73,60,28,53,70,48,47,33,36,37,51,56,55,87,70,21,34,30,22,20,35,34,97,84,52,48,57,38,70,79,40,61,51,74,93,52,67,53,40,66,44,31,40,38,33,33,43,38,94,43,71,67,57,52,42,42,52,34,6,55,59,12,41,39,42,28,75,91,63,39,62,57,48,38,58,21,39,39,32,47,40,48,73,54,38,81,76,67,43,127

Sequence (262 aa):
MKYILMMHIPKAGYGAFGAWSHKDIAANFAFVKDLNRTLGESGEFVAADGLTLPDQARVVRAGKDGVPVTDGVFPESKEFLAGYLMVDVDTTERAYEIAAIWSGAPGPGGLPLNMPIEVRQAMTVGASDLPMKYILMMHIPKAGYGAFGAWSHKDIAANFAFVKDLNRTLGESGEFVAADGLTLPDQARVVRAGKDGVPVTDGVFPESKEFLAGYLMVDVDTTERAYEIAAIWSGAPGPGGLPLNMPIEVRQAMTVGASDLP

Nearest PDB structures (foldseek):
  1s7i-assembly1_A-2  TM=8.220E-01  e=2.585E-08  Pseudomonas aeruginosa
  4ni2-assembly1_A  TM=4.697E-01  e=2.375E-01  Homo sapiens
  3wc1-assembly1_B  TM=3.901E-01  e=9.085E-01  Candida albicans SC5314
  4kgk-assembly1_B  TM=3.864E-01  e=7.971E+00  Bacillus thuringiensis serovar israelensis ATCC 35646
  1ybt-assembly1_B  TM=3.982E-01  e=7.971E+00  Mycobacterium tuberculosis CDC1551

Secondary structure (DSSP, 8-state):
-EEEEEEEEEGGGTTTGGGS-HHHHHHHHHHHHHHHHHHHHHT-EEEEEEE--GGG-EEEEE-TTS-EEEEES--S-SEEEEEEEEEE-S-HHHHHHHHHHHHT-B-GGG-B----EEEEEEEE--STT--/-EEEEEEEEEGGGTTTGGGS-HHHHHHHHHHHHHHHHHHHHHT-EEEEEEE--GGG-EEEEE-TTS-EEE--S--S-SEEEEEEEEEE-S-HHHHHHHHHHHHT-B-GGG-B----EEEEEEEE--GGG--

pLDDT: mean 86.49, std 14.33, range [36.0, 98.31]

Organism: NCBI:txid570835

InterPro domains:
  IPR005545 YCII-related [PF03795] (26-100)
  IPR011008 Dimeric alpha-beta barrel [SSF54909] (5-123)

Foldseek 3Di:
DKKKKWFKDFPVCVCVLVVADPVQNVQLVVLVVVLQVVLVVVVFFDDKDFDDDQQPDWDWDQDPVRDIDTPHGDPPDRIDTGMMTMTDDDDPVVVVVSNQSNLQRAGHPRGGNNTDIDMDGDPPPDPVVPD/DKKKKWFKDFPVCPCVLVVADPVQNVQLVVLVVVLQVVLVVVVFFDDKDFDDDQQPDWDWDQDPVRDIDTPHTDPPDRIDTGMMTMTDDDDPVVVVVSNQSNLQRAGHPRGGNNTDIDMDGDPCPDPVVPD